Protein AF-X0H091-F1 (afdb_monomer_lite)

Sequence (241 aa):
MLNPSEDGQLLYSFMAENPVRFKAIEVVYKNILTARGAETNDPVDREKRCALDMLKLLNETTELEATVSHDRLYVLIGLLDFDPLPKALQPDYSKPFEKLCYEFTLFILEQTQDIRVLNLGTAGNFSNVPSWTPSLRNSWTATANIISSPGKCFNLTADRKVLTMPAIILGQCVSVCKPIEPDASTGGISPLAFMHFDESIIKVAAAIRRVTRMVVMTEWFKYYLADIYTEERLTQNPVIV

Organism: NCBI:txid1089457

Radius of gyration: 21.22 Å; chains: 1; bounding box: 59×45×57 Å

Secondary structure (DSSP, 8-state):
---HHHHHHHHHHHTTSSHHHHHHHHHHHHHHHHHHTT----HHHHHHHHHHHHHHHHHH-TT---SSHHHHHHHHHHTT--SSPPGGGS--TTS-HHHHHHHHHHHHHHHH--GGGGGGSEET--SSS-TT-EETT--TT---TT--------EE-TTS--EE----------------PPPTTT-PPPHHHHHHHIIIIIHHHHHHHTS-HHHHHHHHHHHHHHHH--HHHHTT-TT--

InterPro domains:
  IPR052895 Heterokaryon Regulation/Transcriptional Modulator [PTHR24148] (50-197)

Foldseek 3Di:
DDDCPPVVVVVVVVCPPPVPLVVQLVVLLVVLVVVVVPDDDDVLVQLLSLLVSLLSNLLSCQPDADPDQLVSLLVSVVSNPDPPDDPLSDDDPVDDLLVNLQSSLVSSCVNHLAPLSLLSADFQPDDPAARSRHNSRHRVRNPVPDDDGPHNFWDADPVRRDIDGDDDDPDDDPFDQDPQQQDPPPSHTDPVSVVCCLVGPLVVVCVVVVHDSVVSVVVVVVVVVCVVDPVVNCVVDVPPD

pLDDT: mean 75.96, std 17.11, range [30.47, 96.62]

Structure (mmCIF, N/CA/C/O backbone):
data_AF-X0H091-F1
#
_entry.id   AF-X0H091-F1
#
loop_
_atom_site.group_PDB
_atom_site.id
_atom_site.type_symbol
_atom_site.label_atom_id
_atom_site.label_alt_id
_atom_site.label_comp_id
_atom_site.label_asym_id
_atom_site.label_entity_id
_atom_site.label_seq_id
_atom_site.pdbx_PDB_ins_code
_atom_site.Cartn_x
_atom_site.Cartn_y
_atom_site.Cartn_z
_atom_site.occupancy
_atom_site.B_iso_or_equiv
_atom_site.auth_seq_id
_atom_site.auth_comp_id
_atom_site.auth_asym_id
_atom_site.auth_atom_id
_atom_site.pdbx_PDB_model_num
ATOM 1 N N . MET A 1 1 ? -6.525 14.892 26.346 1.00 31.50 1 MET A N 1
ATOM 2 C CA . MET A 1 1 ? -6.956 15.775 25.242 1.00 31.50 1 MET A CA 1
ATOM 3 C C . MET A 1 1 ? -5.742 16.589 24.851 1.00 31.50 1 MET A C 1
ATOM 5 O O . MET A 1 1 ? -5.242 17.312 25.699 1.00 31.50 1 MET A O 1
ATOM 9 N N . LEU A 1 2 ? -5.209 16.357 23.653 1.00 30.47 2 LEU A N 1
ATOM 10 C CA . LEU A 1 2 ? -4.058 17.091 23.114 1.00 30.47 2 LEU A CA 1
ATOM 11 C C . LEU A 1 2 ? -4.500 18.505 22.707 1.00 30.47 2 LEU A C 1
ATOM 13 O O . LEU A 1 2 ? -5.657 18.683 22.318 1.00 30.47 2 LEU A O 1
ATOM 17 N N . ASN A 1 3 ? -3.620 19.497 22.871 1.00 31.53 3 ASN A N 1
ATOM 18 C CA . ASN A 1 3 ? -3.926 20.916 22.683 1.00 31.53 3 ASN A CA 1
ATOM 19 C C . ASN A 1 3 ? -3.555 21.333 21.245 1.00 31.53 3 ASN A C 1
ATOM 21 O O . ASN A 1 3 ? -2.366 21.431 20.932 1.00 31.53 3 ASN A O 1
ATOM 25 N N . PRO A 1 4 ? -4.532 21.617 20.363 1.00 39.97 4 PRO A N 1
ATOM 26 C CA . PRO A 1 4 ? -4.286 21.821 18.932 1.00 39.97 4 PRO A CA 1
ATOM 27 C C . PRO A 1 4 ? -3.339 22.984 18.589 1.00 39.97 4 PRO A C 1
ATOM 29 O O . PRO A 1 4 ? -2.818 23.028 17.477 1.00 39.97 4 PRO A O 1
ATOM 32 N N . SER A 1 5 ? -3.123 23.941 19.503 1.00 46.06 5 SER A N 1
ATOM 33 C CA . SER A 1 5 ? -2.315 25.140 19.236 1.00 46.06 5 SER A CA 1
ATOM 34 C C . SER A 1 5 ? -0.813 24.955 19.448 1.00 46.06 5 SER A C 1
ATOM 36 O O . SER A 1 5 ? -0.029 25.627 18.784 1.00 46.06 5 SER A O 1
ATOM 38 N N . GLU A 1 6 ? -0.409 24.082 20.372 1.00 38.75 6 GLU A N 1
ATOM 39 C CA . GLU A 1 6 ? 1.007 23.837 20.693 1.00 38.75 6 GLU A CA 1
ATOM 40 C C . GLU A 1 6 ? 1.543 22.636 19.906 1.00 38.75 6 GLU A C 1
ATOM 42 O O . GLU A 1 6 ? 2.609 22.723 19.298 1.00 38.75 6 GLU A O 1
ATOM 47 N N . ASP A 1 7 ? 0.746 21.570 19.780 1.00 47.75 7 ASP A N 1
ATOM 48 C CA . ASP A 1 7 ? 1.109 20.380 18.997 1.00 47.75 7 ASP A CA 1
ATOM 49 C C . ASP A 1 7 ? 1.090 20.659 17.480 1.00 47.75 7 ASP A C 1
ATOM 51 O O . ASP A 1 7 ? 1.863 20.084 16.711 1.00 47.75 7 ASP A O 1
ATOM 55 N N . GLY A 1 8 ? 0.266 21.619 17.038 1.00 46.16 8 GLY A N 1
ATOM 56 C CA . GLY A 1 8 ? 0.255 22.094 15.655 1.00 46.16 8 GLY A CA 1
ATOM 57 C C . GLY A 1 8 ? 1.566 22.769 15.242 1.00 46.16 8 GLY A C 1
ATOM 58 O O . GLY A 1 8 ? 1.974 22.642 14.091 1.00 46.16 8 GLY A O 1
ATOM 59 N N . GLN A 1 9 ? 2.271 23.441 16.160 1.00 40.56 9 GLN A N 1
ATOM 60 C CA . GLN A 1 9 ? 3.535 24.122 15.846 1.00 40.56 9 GLN A CA 1
ATOM 61 C C . GLN A 1 9 ? 4.698 23.151 15.611 1.00 40.56 9 GLN A C 1
ATOM 63 O O . GLN A 1 9 ? 5.560 23.441 14.785 1.00 40.56 9 GLN A O 1
ATOM 68 N N . LEU A 1 10 ? 4.693 21.989 16.273 1.00 44.44 10 LEU A N 1
ATOM 69 C CA . LEU A 1 10 ? 5.634 20.893 16.006 1.00 44.44 10 LEU A CA 1
ATOM 70 C C . LEU A 1 10 ? 5.392 20.256 14.632 1.00 44.44 10 LEU A C 1
ATOM 72 O O . LEU A 1 10 ? 6.344 19.912 13.934 1.00 44.44 10 LEU A O 1
ATOM 76 N N . LEU A 1 11 ? 4.127 20.162 14.211 1.00 44.59 11 LEU A N 1
ATOM 77 C CA . LEU A 1 11 ? 3.784 19.777 12.844 1.00 44.59 11 LEU A CA 1
ATOM 78 C C . LEU A 1 11 ? 4.306 20.832 11.852 1.00 44.59 11 LEU A C 1
ATOM 80 O O . LEU A 1 11 ? 4.987 20.479 10.898 1.00 44.59 11 LEU A O 1
ATOM 84 N N . TYR A 1 12 ? 4.087 22.126 12.119 1.00 43.28 12 TYR A N 1
ATOM 85 C CA . TYR A 1 12 ? 4.549 23.232 11.265 1.00 43.28 12 TYR A CA 1
ATOM 86 C C . TYR A 1 12 ? 6.076 23.355 11.139 1.00 43.28 12 TYR A C 1
ATOM 88 O O . TYR A 1 12 ? 6.557 23.717 10.065 1.00 43.28 12 TYR A O 1
ATOM 96 N N . SER A 1 13 ? 6.852 23.065 12.186 1.00 40.31 13 SER A N 1
ATOM 97 C CA . SER A 1 13 ? 8.321 23.091 12.109 1.00 40.31 13 SER A CA 1
ATOM 98 C C . SER A 1 13 ? 8.882 21.905 11.320 1.00 40.31 13 SER A C 1
ATOM 100 O O . SER A 1 13 ? 9.846 22.079 10.580 1.00 40.31 13 SER A O 1
ATOM 102 N N . PHE A 1 14 ? 8.229 20.741 11.384 1.00 41.78 14 PHE A N 1
ATOM 103 C CA . PHE A 1 14 ? 8.528 19.580 10.538 1.00 41.78 14 PHE A CA 1
ATOM 104 C C . PHE A 1 14 ? 8.082 19.796 9.072 1.00 41.78 14 PHE A C 1
ATOM 106 O O . PHE A 1 14 ? 8.742 19.355 8.134 1.00 41.78 14 PHE A O 1
ATOM 113 N N . MET A 1 15 ? 7.000 20.557 8.852 1.00 43.69 15 MET A N 1
ATOM 114 C CA . MET A 1 15 ? 6.461 20.924 7.528 1.00 43.69 15 MET A CA 1
ATOM 115 C C . MET A 1 15 ? 7.393 21.812 6.681 1.00 43.69 15 MET A C 1
ATOM 117 O O . MET A 1 15 ? 7.184 21.925 5.470 1.00 43.69 15 MET A O 1
ATOM 121 N N . ALA A 1 16 ? 8.403 22.453 7.279 1.00 44.31 16 ALA A N 1
ATOM 122 C CA . ALA A 1 16 ? 9.296 23.390 6.593 1.00 44.31 16 ALA A CA 1
ATOM 123 C C . ALA A 1 16 ? 10.347 22.712 5.687 1.00 44.31 16 ALA A C 1
ATOM 125 O O . ALA A 1 16 ? 10.869 23.362 4.781 1.00 44.31 16 ALA A O 1
ATOM 126 N N . GLU A 1 17 ? 10.635 21.422 5.883 1.00 45.75 17 GLU A N 1
ATOM 127 C CA . GLU A 1 17 ? 11.689 20.710 5.141 1.00 45.75 17 GLU A CA 1
ATOM 128 C C . GLU A 1 17 ? 11.204 20.089 3.812 1.00 45.75 17 GLU A C 1
ATOM 130 O O . GLU A 1 17 ? 12.027 19.796 2.946 1.00 45.75 17 GLU A O 1
ATOM 135 N N . ASN A 1 18 ? 9.885 19.938 3.587 1.00 50.84 18 ASN A N 1
ATOM 136 C CA . ASN A 1 18 ? 9.337 19.366 2.341 1.00 50.84 18 ASN A CA 1
ATOM 137 C C . ASN A 1 18 ? 7.913 19.894 1.990 1.00 50.84 18 ASN A C 1
ATOM 139 O O . ASN A 1 18 ? 6.916 19.171 2.070 1.00 50.84 18 ASN A O 1
ATOM 143 N N . PRO A 1 19 ? 7.769 21.179 1.608 1.00 55.06 19 PRO A N 1
ATOM 144 C CA . PRO A 1 19 ? 6.510 21.940 1.693 1.00 55.06 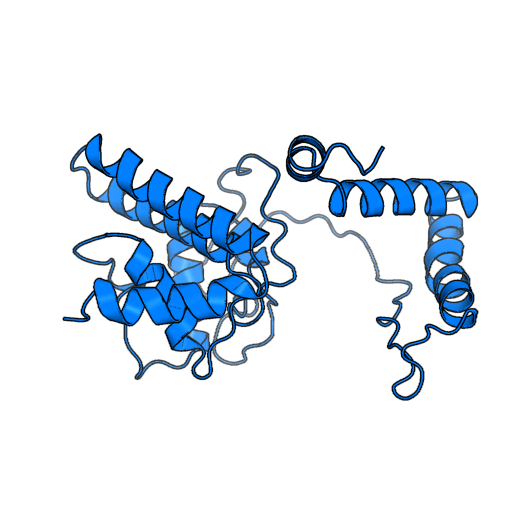19 PRO A CA 1
ATOM 145 C C . PRO A 1 19 ? 5.370 21.486 0.760 1.00 55.06 19 PRO A C 1
ATOM 147 O O . PRO A 1 19 ? 4.205 21.803 1.005 1.00 55.06 19 PRO A O 1
ATOM 150 N N . VAL A 1 20 ? 5.668 20.749 -0.314 1.00 54.88 20 VAL A N 1
ATOM 151 C CA . VAL A 1 20 ? 4.684 20.421 -1.365 1.00 54.88 20 VAL A CA 1
ATOM 152 C C . VAL A 1 20 ? 3.714 19.317 -0.925 1.00 54.88 20 VAL A C 1
ATOM 154 O O . VAL A 1 20 ? 2.507 19.439 -1.129 1.00 54.88 20 VAL A O 1
ATOM 157 N N . ARG A 1 21 ? 4.204 18.253 -0.278 1.00 57.91 21 ARG A N 1
ATOM 158 C CA . ARG A 1 21 ? 3.367 17.107 0.133 1.00 57.91 21 ARG A CA 1
ATOM 159 C C . ARG A 1 21 ? 2.553 17.388 1.390 1.00 57.91 21 ARG A C 1
ATOM 161 O O . ARG A 1 21 ? 1.396 16.990 1.469 1.00 57.91 21 ARG A O 1
ATOM 168 N N . PHE A 1 22 ? 3.080 18.179 2.322 1.00 63.12 22 PHE A N 1
ATOM 169 C CA . PHE A 1 22 ? 2.283 18.661 3.453 1.00 63.12 22 PHE A CA 1
ATOM 170 C C . PHE A 1 22 ? 1.101 19.515 3.003 1.00 63.12 22 PHE A C 1
ATOM 172 O O . PHE A 1 22 ? 0.018 19.403 3.576 1.00 63.12 22 PHE A O 1
ATOM 179 N N . LYS A 1 23 ? 1.264 20.307 1.934 1.00 67.00 23 LYS A N 1
ATOM 180 C CA . LYS A 1 23 ? 0.138 21.025 1.336 1.00 67.00 23 LYS A CA 1
ATOM 181 C C . LYS A 1 23 ? -0.916 20.066 0.786 1.00 67.00 23 LYS A C 1
ATOM 183 O O . LYS A 1 23 ? -2.101 20.331 0.964 1.00 67.00 23 LYS A O 1
ATOM 188 N N . ALA A 1 24 ? -0.510 18.945 0.188 1.00 68.62 24 ALA A N 1
ATOM 189 C CA . ALA A 1 24 ? -1.438 17.908 -0.261 1.00 68.62 24 ALA A CA 1
ATOM 190 C C . ALA A 1 24 ? -2.204 17.277 0.917 1.00 68.62 24 ALA A C 1
ATOM 192 O O . ALA A 1 24 ? -3.430 17.199 0.866 1.00 68.62 24 ALA A O 1
ATOM 193 N N . ILE A 1 25 ? -1.522 16.933 2.017 1.00 72.38 25 ILE A N 1
ATOM 194 C CA . ILE A 1 25 ? -2.162 16.422 3.246 1.00 72.38 25 ILE A CA 1
ATOM 195 C C . ILE A 1 25 ? -3.148 17.450 3.820 1.00 72.38 25 ILE A C 1
ATOM 197 O O . ILE A 1 25 ? -4.285 17.105 4.136 1.00 72.38 25 ILE A O 1
ATOM 201 N N . GLU A 1 26 ? -2.747 18.722 3.916 1.00 77.38 26 GLU A N 1
ATOM 202 C CA . GLU A 1 26 ? -3.603 19.816 4.394 1.00 77.38 26 GLU A CA 1
ATOM 203 C C . GLU A 1 26 ? -4.847 19.982 3.508 1.00 77.38 26 GLU A C 1
ATOM 205 O O . GLU A 1 26 ? -5.954 20.166 4.014 1.00 77.38 26 GLU A O 1
ATOM 210 N N . VAL A 1 27 ? -4.684 19.901 2.185 1.00 76.81 27 VAL A N 1
ATOM 211 C CA . VAL A 1 27 ? -5.791 19.959 1.221 1.00 76.81 27 VAL A CA 1
ATOM 212 C C . VAL A 1 27 ? -6.736 18.776 1.412 1.00 76.81 27 VAL A C 1
ATOM 214 O O . VAL A 1 27 ? -7.947 18.983 1.497 1.00 76.81 27 VAL A O 1
ATOM 217 N N . VAL A 1 28 ? -6.214 17.551 1.537 1.00 78.19 28 VAL A N 1
ATOM 218 C CA . VAL A 1 28 ? -7.032 16.358 1.813 1.00 78.19 28 VAL A CA 1
ATOM 219 C C . VAL A 1 28 ? -7.805 16.536 3.117 1.00 78.19 28 VAL A C 1
ATOM 221 O O . VAL A 1 28 ? -9.020 16.352 3.123 1.00 78.19 28 VAL A O 1
ATOM 224 N N . TYR A 1 29 ? -7.146 16.972 4.189 1.00 81.31 29 TYR A N 1
ATOM 225 C CA . TYR A 1 29 ? -7.784 17.213 5.482 1.00 81.31 29 TYR A CA 1
ATOM 226 C C . TYR A 1 29 ? -8.900 18.266 5.404 1.00 81.31 29 TYR A C 1
ATOM 228 O O . TYR A 1 29 ? -10.019 18.026 5.855 1.00 81.31 29 TYR A O 1
ATOM 236 N N . LYS A 1 30 ? -8.656 19.411 4.756 1.00 81.00 30 LYS A N 1
ATOM 237 C CA . LYS A 1 30 ? -9.688 20.446 4.557 1.00 81.00 30 LYS A CA 1
ATOM 238 C C . LYS A 1 30 ? -10.875 19.939 3.742 1.00 81.00 30 LYS A C 1
ATOM 240 O O . LYS A 1 30 ? -12.017 20.286 4.048 1.00 81.00 30 LYS A O 1
ATOM 245 N N . ASN A 1 31 ? -10.620 19.109 2.733 1.00 80.50 31 ASN A N 1
ATOM 246 C CA . ASN A 1 31 ? -11.675 18.489 1.937 1.00 80.50 31 ASN A CA 1
ATOM 247 C C . ASN A 1 31 ? -12.520 17.525 2.780 1.00 80.50 31 ASN A C 1
ATOM 249 O O . ASN A 1 31 ? -13.743 17.535 2.647 1.00 80.50 31 ASN A O 1
ATOM 253 N N . ILE A 1 32 ? -11.892 16.744 3.669 1.00 80.19 32 ILE A N 1
ATOM 254 C CA . ILE A 1 32 ? -12.587 15.863 4.622 1.00 80.19 32 ILE A CA 1
ATOM 255 C C . ILE A 1 32 ? -13.511 16.687 5.527 1.00 80.19 32 ILE A C 1
ATOM 257 O O . ILE A 1 32 ? -14.702 16.388 5.612 1.00 80.19 32 ILE A O 1
ATOM 261 N N . LEU A 1 33 ? -12.999 17.762 6.137 1.00 79.62 33 LEU A N 1
ATOM 262 C CA . LEU A 1 33 ? -13.799 18.640 7.002 1.00 79.62 33 LEU A CA 1
ATOM 263 C C . LEU A 1 33 ? -14.978 19.279 6.252 1.00 79.62 33 LEU A C 1
ATOM 265 O O . LEU A 1 33 ? -16.093 19.339 6.765 1.00 79.62 33 LEU A O 1
ATOM 269 N N . THR A 1 34 ? -14.747 19.731 5.017 1.00 77.88 34 THR A N 1
ATOM 270 C CA . THR A 1 34 ? -15.779 20.388 4.200 1.00 77.88 34 THR A CA 1
ATOM 271 C C . THR A 1 34 ? -16.883 19.412 3.795 1.00 77.88 34 THR A C 1
ATOM 273 O O . THR A 1 34 ? -18.062 19.751 3.882 1.00 77.88 34 THR A O 1
ATOM 276 N N . ALA A 1 35 ? -16.523 18.190 3.386 1.00 73.88 35 ALA A N 1
ATOM 277 C CA . ALA A 1 35 ? -17.489 17.169 2.983 1.00 73.88 35 ALA A CA 1
ATOM 278 C C . ALA A 1 35 ? -18.422 16.766 4.138 1.00 73.88 35 ALA A C 1
ATOM 280 O O . ALA A 1 35 ? -19.612 16.549 3.921 1.00 73.88 35 ALA A O 1
ATOM 281 N N . ARG A 1 36 ? -17.915 16.742 5.374 1.00 70.81 36 ARG A N 1
ATOM 282 C CA . ARG A 1 36 ? -18.684 16.331 6.560 1.00 70.81 36 ARG A CA 1
ATOM 283 C C . ARG A 1 36 ? -19.711 17.345 7.033 1.00 70.81 36 ARG A C 1
ATOM 285 O O . ARG A 1 36 ? -20.714 16.953 7.620 1.00 70.81 36 ARG A O 1
ATOM 292 N N . GLY A 1 37 ? -19.521 18.626 6.722 1.00 61.41 37 GLY A N 1
ATOM 293 C CA . GLY A 1 37 ? -20.526 19.658 6.988 1.00 61.41 37 GLY A CA 1
ATOM 294 C C . GLY A 1 37 ? -21.827 19.485 6.190 1.00 61.41 37 GLY A C 1
ATOM 295 O O . GLY A 1 37 ? -22.810 20.156 6.494 1.00 61.41 37 GLY A O 1
ATOM 296 N N . ALA A 1 38 ? -21.845 18.603 5.183 1.00 58.34 38 ALA A N 1
ATOM 297 C CA . ALA A 1 38 ? -22.948 18.433 4.238 1.00 58.34 38 ALA A CA 1
ATOM 298 C C . ALA A 1 38 ? -23.637 17.048 4.288 1.00 58.34 38 ALA A C 1
ATOM 300 O O . ALA A 1 38 ? -24.511 16.790 3.459 1.00 58.34 38 ALA A O 1
ATOM 301 N N . GLU A 1 39 ? -23.257 16.145 5.203 1.00 61.44 39 GLU A N 1
ATOM 302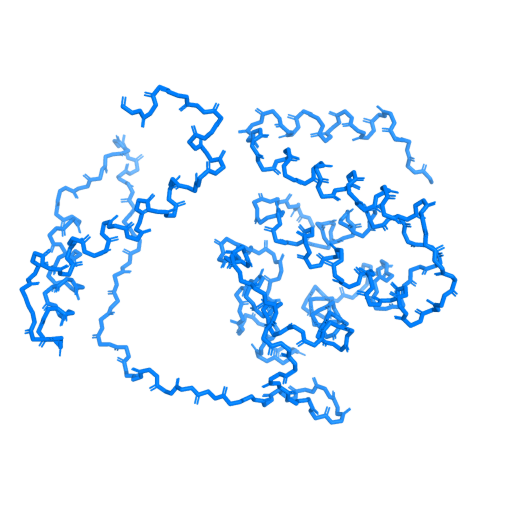 C CA . GLU A 1 39 ? -23.565 14.708 5.075 1.00 61.44 39 GLU A CA 1
ATOM 303 C C . GLU A 1 39 ? -24.735 14.159 5.925 1.00 61.44 39 GLU A C 1
ATOM 305 O O . GLU A 1 39 ? -25.129 14.683 6.968 1.00 61.44 39 GLU A O 1
ATOM 310 N N . THR A 1 40 ? -25.288 13.054 5.409 1.00 57.59 40 THR A N 1
ATOM 311 C CA . THR A 1 40 ? -26.398 12.219 5.900 1.00 57.59 40 THR A CA 1
ATOM 312 C C . THR A 1 40 ? -25.955 11.159 6.923 1.00 57.59 40 THR A C 1
ATOM 314 O O . THR A 1 40 ? -24.883 10.580 6.800 1.00 57.59 40 THR A O 1
ATOM 317 N N . ASN A 1 41 ? -26.822 10.831 7.891 1.00 63.75 41 ASN A N 1
ATOM 318 C CA . ASN A 1 41 ? -26.534 9.978 9.061 1.00 63.75 41 ASN A CA 1
ATOM 319 C C . ASN A 1 41 ? -26.500 8.440 8.825 1.00 63.75 41 ASN A C 1
ATOM 321 O O . ASN A 1 41 ? -26.623 7.696 9.799 1.00 63.75 41 ASN A O 1
ATOM 325 N N . ASP A 1 42 ? -26.374 7.927 7.593 1.00 72.00 42 ASP A N 1
ATOM 326 C CA . ASP A 1 42 ? -26.325 6.464 7.376 1.00 72.00 42 ASP A CA 1
ATOM 327 C C . ASP A 1 42 ? -24.960 5.888 7.823 1.00 72.00 42 ASP A C 1
ATOM 329 O O . ASP A 1 42 ? -23.920 6.293 7.292 1.00 72.00 42 ASP A O 1
ATOM 333 N N . PRO A 1 43 ? -24.921 4.948 8.789 1.00 67.75 43 PRO A N 1
ATOM 334 C CA . PRO A 1 43 ? -23.679 4.363 9.291 1.00 67.75 43 PRO A CA 1
ATOM 335 C C . PRO A 1 43 ? -22.853 3.612 8.233 1.00 67.75 43 PRO A C 1
ATOM 337 O O . PRO A 1 43 ? -21.623 3.634 8.323 1.00 67.75 43 PRO A O 1
ATOM 340 N N . VAL A 1 44 ? -23.478 2.977 7.232 1.00 69.44 44 VAL A N 1
ATOM 341 C CA . VAL A 1 44 ? -22.755 2.216 6.190 1.00 69.44 44 VAL A CA 1
ATOM 342 C C . VAL A 1 44 ? -21.991 3.161 5.265 1.00 69.44 44 VAL A C 1
ATOM 344 O O . VAL A 1 44 ? -20.813 2.945 4.969 1.00 69.44 44 VAL A O 1
ATOM 347 N N . ASP A 1 45 ? -22.632 4.256 4.863 1.00 79.88 45 ASP A N 1
ATOM 348 C CA . ASP A 1 45 ? -21.986 5.287 4.054 1.00 79.88 45 ASP A CA 1
ATOM 349 C C . ASP A 1 45 ? -20.880 6.006 4.836 1.00 79.88 45 ASP A C 1
ATOM 351 O O . ASP A 1 45 ? -19.847 6.372 4.266 1.00 79.88 45 ASP A O 1
ATOM 355 N N . ARG A 1 46 ? -21.037 6.115 6.161 1.00 82.38 46 ARG A N 1
ATOM 356 C CA . ARG A 1 46 ? -20.038 6.691 7.066 1.00 82.38 46 ARG A CA 1
ATOM 357 C C . ARG A 1 46 ? -18.749 5.869 7.120 1.00 82.38 46 ARG A C 1
ATOM 359 O O . ARG A 1 46 ? -17.669 6.424 6.921 1.00 82.38 46 ARG A O 1
ATOM 366 N N . GLU A 1 47 ? -18.825 4.558 7.363 1.00 87.38 47 GLU A N 1
ATOM 367 C CA . GLU A 1 47 ? -17.627 3.699 7.404 1.00 87.38 47 GLU A CA 1
ATOM 368 C C . GLU A 1 47 ? -16.916 3.649 6.049 1.00 87.38 47 GLU A C 1
ATOM 370 O O . GLU A 1 47 ? -15.686 3.734 5.980 1.00 87.38 47 GLU A O 1
ATOM 375 N N . LYS A 1 48 ? -17.688 3.599 4.959 1.00 87.62 48 LYS A N 1
ATOM 376 C CA . LYS A 1 48 ? -17.152 3.673 3.600 1.00 87.62 48 LYS A CA 1
ATOM 377 C C . LYS A 1 48 ? -16.429 4.986 3.331 1.00 87.62 48 LYS A C 1
ATOM 379 O O . LYS A 1 48 ? -15.335 4.969 2.764 1.00 87.62 48 LYS A O 1
ATOM 384 N N . ARG A 1 49 ? -16.996 6.120 3.751 1.00 85.38 49 ARG A N 1
ATOM 385 C CA . ARG A 1 49 ? -16.337 7.429 3.650 1.00 85.38 49 ARG A CA 1
ATOM 386 C C . ARG A 1 49 ? -15.051 7.462 4.469 1.00 85.38 49 ARG A C 1
ATOM 388 O O . ARG A 1 49 ? -14.018 7.844 3.930 1.00 85.38 49 ARG A O 1
ATOM 395 N N . CYS A 1 50 ? -15.092 6.980 5.710 1.00 88.56 50 CYS A N 1
ATOM 396 C CA . CYS A 1 50 ? -13.926 6.874 6.587 1.00 88.56 50 CYS A CA 1
ATOM 397 C C . CYS A 1 50 ? -12.785 6.086 5.926 1.00 88.56 50 CYS A C 1
ATOM 399 O O . CYS A 1 50 ? -11.642 6.540 5.904 1.00 88.56 50 CYS A O 1
ATOM 401 N N . ALA A 1 51 ? -13.098 4.942 5.314 1.00 90.00 51 ALA A N 1
ATOM 402 C CA . ALA A 1 51 ? -12.123 4.132 4.594 1.00 90.00 51 ALA A CA 1
ATOM 403 C C . ALA A 1 51 ? -11.536 4.847 3.363 1.00 90.00 51 ALA A C 1
ATOM 405 O O . ALA A 1 51 ? -10.331 4.763 3.122 1.00 90.00 51 ALA A O 1
ATOM 406 N N . LEU A 1 52 ? -12.361 5.571 2.598 1.00 86.94 52 LEU A N 1
ATOM 407 C CA . LEU A 1 52 ? -11.903 6.368 1.453 1.00 86.94 52 LEU A CA 1
ATOM 408 C C . LEU A 1 52 ? -10.998 7.529 1.882 1.00 86.94 52 LEU A C 1
ATOM 410 O O . LEU A 1 52 ? -9.988 7.790 1.230 1.00 86.94 52 LEU A O 1
ATOM 414 N N . ASP A 1 53 ? -11.351 8.221 2.960 1.00 87.06 53 ASP A N 1
ATOM 415 C CA . ASP A 1 53 ? -10.564 9.321 3.515 1.00 87.06 53 ASP A CA 1
ATOM 416 C C . ASP A 1 53 ? -9.216 8.811 4.039 1.00 87.06 53 ASP A C 1
ATOM 418 O O . ASP A 1 53 ? -8.172 9.390 3.737 1.00 87.06 53 ASP A O 1
ATOM 422 N N . MET A 1 54 ? -9.216 7.665 4.728 1.00 87.56 54 MET A N 1
ATOM 423 C CA . MET A 1 54 ? -7.992 7.017 5.201 1.00 87.56 54 MET A CA 1
ATOM 424 C C . MET A 1 54 ? -7.080 6.605 4.045 1.00 87.56 54 MET A C 1
ATOM 426 O O . MET A 1 54 ? -5.875 6.843 4.093 1.00 87.56 54 MET A O 1
ATOM 430 N N . LEU A 1 55 ? -7.646 6.034 2.978 1.00 85.31 55 LEU A N 1
ATOM 431 C CA . LEU A 1 55 ? -6.898 5.690 1.770 1.00 85.31 55 LEU A CA 1
ATOM 432 C C . LEU A 1 55 ? -6.233 6.931 1.149 1.00 85.31 55 LEU A C 1
ATOM 434 O O . LEU A 1 55 ? -5.061 6.873 0.785 1.00 85.31 55 LEU A O 1
ATOM 438 N N . LYS A 1 56 ? -6.945 8.063 1.061 1.00 82.19 56 LYS A N 1
ATOM 439 C CA . LYS A 1 56 ? -6.380 9.331 0.559 1.00 82.19 56 LYS A CA 1
ATOM 440 C C . LYS A 1 56 ? -5.243 9.842 1.443 1.00 82.19 56 LYS A C 1
ATOM 442 O O . LYS A 1 56 ? -4.197 10.207 0.921 1.00 82.19 56 LYS A O 1
ATOM 447 N N . LEU A 1 57 ? -5.422 9.840 2.763 1.00 83.69 57 LEU A N 1
ATOM 448 C CA . LEU A 1 57 ? -4.381 10.281 3.697 1.00 83.69 57 LEU A CA 1
ATOM 449 C C . LEU A 1 57 ? -3.135 9.391 3.618 1.00 83.69 57 LEU A C 1
ATOM 451 O O . LEU A 1 57 ? -2.020 9.902 3.562 1.00 83.69 57 LEU A O 1
ATOM 455 N N . LEU A 1 58 ? -3.301 8.068 3.562 1.00 82.44 58 LEU A N 1
ATOM 456 C CA . LEU A 1 58 ? -2.178 7.134 3.422 1.00 82.44 58 LEU A CA 1
ATOM 457 C C . LEU A 1 58 ? -1.384 7.372 2.129 1.00 82.44 58 LEU A C 1
ATOM 459 O O . LEU A 1 58 ? -0.157 7.317 2.159 1.00 82.44 58 LEU A O 1
ATOM 463 N N . ASN A 1 59 ? -2.066 7.703 1.030 1.00 78.38 59 ASN A N 1
ATOM 464 C CA . ASN A 1 59 ? -1.423 8.029 -0.246 1.00 78.38 59 ASN A CA 1
ATOM 465 C C . ASN A 1 59 ? -0.610 9.326 -0.226 1.00 78.38 59 ASN A C 1
ATOM 467 O O . ASN A 1 59 ? 0.382 9.420 -0.937 1.00 78.38 59 ASN A O 1
ATOM 471 N N . GLU A 1 60 ? -1.004 10.321 0.569 1.00 75.19 60 GLU A N 1
ATOM 472 C CA . GLU A 1 60 ? -0.292 11.607 0.618 1.00 75.19 60 GLU A CA 1
ATOM 473 C C . GLU A 1 60 ? 0.789 11.668 1.708 1.00 75.19 60 GLU A C 1
ATOM 475 O O . GLU A 1 60 ? 1.553 12.626 1.777 1.00 75.19 60 GLU A O 1
ATOM 480 N N . THR A 1 61 ? 0.892 10.643 2.558 1.00 73.19 61 THR A N 1
ATOM 481 C CA . THR A 1 61 ? 1.767 10.638 3.749 1.00 73.19 61 THR A CA 1
ATOM 482 C C . THR A 1 61 ? 2.962 9.705 3.603 1.00 73.19 61 THR A C 1
ATOM 484 O O . THR A 1 61 ? 3.500 9.206 4.592 1.00 73.19 61 THR A O 1
ATOM 487 N N . THR A 1 62 ? 3.382 9.430 2.369 1.00 67.12 62 THR A N 1
ATOM 488 C CA . THR A 1 62 ? 4.337 8.362 2.052 1.00 67.12 62 THR A CA 1
ATOM 489 C C . THR A 1 62 ? 5.721 8.552 2.663 1.00 67.12 62 THR A C 1
ATOM 491 O O . THR A 1 62 ? 6.348 7.557 3.037 1.00 67.12 62 THR A O 1
ATOM 494 N N . GLU A 1 63 ? 6.126 9.810 2.820 1.00 64.69 63 GLU A N 1
ATOM 495 C CA . GLU A 1 63 ? 7.418 10.286 3.328 1.00 64.69 63 GLU A CA 1
ATOM 496 C C . GLU A 1 63 ? 7.400 10.603 4.835 1.00 64.69 63 GLU A C 1
ATOM 498 O O . GLU A 1 63 ? 8.427 10.980 5.390 1.00 64.69 63 GLU A O 1
ATOM 503 N N . LEU A 1 64 ? 6.257 10.451 5.520 1.00 69.94 64 LEU A N 1
ATOM 504 C CA . LEU A 1 64 ? 6.206 10.666 6.966 1.00 69.94 64 LEU A CA 1
ATOM 505 C C . LEU A 1 64 ? 6.884 9.514 7.705 1.00 69.94 64 LEU A C 1
ATOM 507 O O . LEU A 1 64 ? 6.474 8.353 7.604 1.00 69.94 64 LEU A O 1
ATOM 511 N N . GLU A 1 65 ? 7.881 9.853 8.508 1.00 70.69 65 GLU A N 1
ATOM 512 C CA . GLU A 1 65 ? 8.554 8.920 9.399 1.00 70.69 65 GLU A CA 1
ATOM 513 C C . GLU A 1 65 ? 8.093 9.129 10.840 1.00 70.69 65 GLU A C 1
ATOM 515 O O . GLU A 1 65 ? 7.755 10.234 11.262 1.00 70.69 65 GLU A O 1
ATOM 520 N N . ALA A 1 66 ? 8.059 8.042 11.604 1.00 77.38 66 ALA A N 1
ATOM 521 C CA . ALA A 1 66 ? 7.758 8.079 13.024 1.00 77.38 66 ALA A CA 1
ATOM 522 C C . ALA A 1 66 ? 8.687 7.114 13.754 1.00 77.38 66 ALA A C 1
ATOM 524 O O . ALA A 1 66 ? 8.892 5.981 13.305 1.00 77.38 66 ALA A O 1
ATOM 525 N N . THR A 1 67 ? 9.208 7.547 14.904 1.00 80.62 67 THR A N 1
ATOM 526 C CA . THR A 1 67 ? 10.054 6.718 15.775 1.00 80.62 67 THR A CA 1
ATOM 527 C C . THR A 1 67 ? 9.338 5.425 16.160 1.00 80.62 67 THR A C 1
ATOM 529 O O . THR A 1 67 ? 9.928 4.344 16.129 1.00 80.62 67 THR A O 1
ATOM 532 N N . VAL A 1 68 ? 8.041 5.522 16.468 1.00 84.88 68 VAL A N 1
ATOM 533 C CA . VAL A 1 68 ? 7.152 4.378 16.674 1.00 84.88 68 VAL A CA 1
ATOM 534 C C . VAL A 1 68 ? 6.247 4.246 15.455 1.00 84.88 68 VAL A C 1
ATOM 536 O O . VAL A 1 68 ? 5.516 5.164 15.099 1.00 84.88 68 VAL A O 1
ATOM 539 N N . SER A 1 69 ? 6.257 3.083 14.805 1.00 84.81 69 SER A N 1
ATOM 540 C CA . SER A 1 69 ? 5.528 2.894 13.541 1.00 84.81 69 SER A CA 1
ATOM 541 C C . SER A 1 69 ? 4.009 3.040 13.669 1.00 84.81 69 SER A C 1
ATOM 543 O O . SER A 1 69 ? 3.353 3.423 12.704 1.00 84.81 69 SER A O 1
ATOM 545 N N . HIS A 1 70 ? 3.452 2.756 14.849 1.00 88.56 70 HIS A N 1
ATOM 546 C CA . HIS A 1 70 ? 2.032 2.944 15.151 1.00 88.56 70 HIS A CA 1
ATOM 547 C C . HIS A 1 70 ? 1.609 4.411 15.122 1.00 88.56 70 HIS A C 1
ATOM 549 O O . HIS A 1 70 ? 0.524 4.705 14.621 1.00 88.56 70 HIS A O 1
ATOM 555 N N . ASP A 1 71 ? 2.463 5.322 15.601 1.00 86.75 71 ASP A N 1
ATOM 556 C CA . ASP A 1 71 ? 2.135 6.748 15.724 1.00 86.75 71 ASP A CA 1
ATOM 557 C C . ASP A 1 71 ? 1.767 7.341 14.374 1.00 86.75 71 ASP A C 1
ATOM 559 O O . ASP A 1 71 ? 0.784 8.068 14.268 1.00 86.75 71 ASP A O 1
ATOM 563 N N . ARG A 1 72 ? 2.485 6.951 13.316 1.00 84.62 72 ARG A N 1
ATOM 564 C CA . ARG A 1 72 ? 2.163 7.387 11.959 1.00 84.62 72 ARG A CA 1
ATOM 565 C C . ARG A 1 72 ? 0.714 7.071 11.596 1.00 84.62 72 ARG A C 1
ATOM 567 O O . ARG A 1 72 ? 0.012 7.948 11.115 1.00 84.62 72 ARG A O 1
ATOM 574 N N . LEU A 1 73 ? 0.251 5.842 11.826 1.00 87.06 73 LEU A N 1
ATOM 575 C CA . LEU A 1 73 ? -1.115 5.442 11.474 1.00 87.06 73 LEU A CA 1
ATOM 576 C C . LEU A 1 73 ? -2.161 6.122 12.364 1.00 87.06 73 LEU A C 1
ATOM 578 O O . LEU A 1 73 ? -3.200 6.554 11.865 1.00 87.06 73 LEU A O 1
ATOM 582 N N . TYR A 1 74 ? -1.890 6.249 13.663 1.00 88.50 74 TYR A N 1
ATOM 583 C CA . TYR A 1 74 ? -2.829 6.863 14.603 1.00 88.50 74 TYR A CA 1
ATOM 584 C C . TYR A 1 74 ? -2.931 8.383 14.449 1.00 88.50 74 TYR A C 1
ATOM 586 O O . TYR A 1 74 ? -4.022 8.927 14.616 1.00 88.50 74 TYR A O 1
ATOM 594 N N . VAL A 1 75 ? -1.859 9.064 14.037 1.00 86.31 75 VAL A N 1
ATOM 595 C CA . VAL A 1 75 ? -1.913 10.484 13.660 1.00 86.31 75 VAL A CA 1
ATOM 596 C C . VAL A 1 75 ? -2.864 10.690 12.481 1.00 86.31 75 VAL A C 1
ATOM 598 O O . VAL A 1 75 ? -3.706 11.583 12.535 1.00 86.31 75 VAL A O 1
ATOM 601 N N . LEU A 1 76 ? -2.806 9.836 11.451 1.00 85.50 76 LEU A N 1
ATOM 602 C CA . LEU A 1 76 ? -3.719 9.942 10.304 1.00 85.50 76 LEU A CA 1
ATOM 603 C C . LEU A 1 76 ? -5.173 9.702 10.692 1.00 85.50 76 LEU A C 1
ATOM 605 O O . LEU A 1 76 ? -6.056 10.385 10.183 1.00 85.50 76 LEU A O 1
ATOM 609 N N . ILE A 1 77 ? -5.427 8.791 11.629 1.00 86.19 77 ILE A N 1
ATOM 610 C CA . ILE A 1 77 ? -6.771 8.598 12.181 1.00 8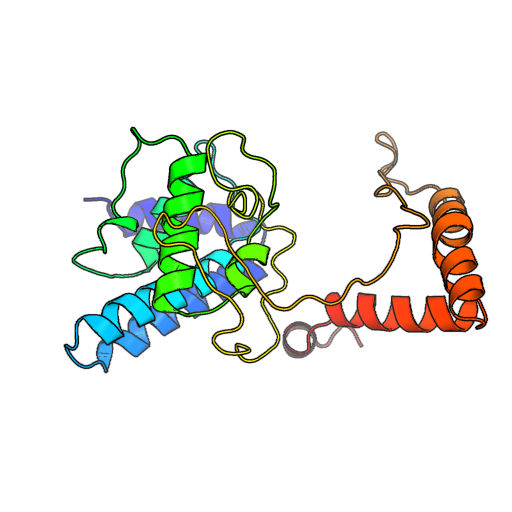6.19 77 ILE A CA 1
ATOM 611 C C . ILE A 1 77 ? -7.265 9.853 12.895 1.00 86.19 77 ILE A C 1
ATOM 613 O O . ILE A 1 77 ? -8.433 10.209 12.751 1.00 86.19 77 ILE A O 1
ATOM 617 N N . GLY A 1 78 ? -6.386 10.555 13.613 1.00 83.81 78 GLY A N 1
ATOM 618 C CA . GLY A 1 78 ? -6.709 11.847 14.220 1.00 83.81 78 GLY A CA 1
ATOM 619 C C . GLY A 1 78 ? -7.186 12.889 13.202 1.00 83.81 78 GLY A C 1
ATOM 620 O O . GLY A 1 78 ? -8.028 13.719 13.528 1.00 83.81 78 GLY A O 1
ATOM 621 N N . LEU A 1 79 ? -6.720 12.804 11.951 1.00 84.50 79 LEU A N 1
ATOM 622 C CA . LEU A 1 79 ? -7.135 13.686 10.853 1.00 84.50 79 LEU A CA 1
ATOM 623 C C . LEU A 1 79 ? -8.460 13.268 10.195 1.00 84.50 79 LEU A C 1
ATOM 625 O O . LEU A 1 79 ? -8.985 14.002 9.361 1.00 84.50 79 LEU A O 1
ATOM 629 N N . LEU A 1 80 ? -9.021 12.106 10.539 1.00 81.88 80 LEU A N 1
ATOM 630 C CA . LEU A 1 80 ? -10.280 11.642 9.958 1.00 81.88 80 LEU A CA 1
ATOM 631 C C . LEU A 1 80 ? -11.510 12.312 10.571 1.00 81.88 80 LEU A C 1
ATOM 633 O O . LEU A 1 80 ? -12.583 12.090 10.030 1.00 81.88 80 LEU A O 1
ATOM 637 N N . ASP A 1 81 ? -11.408 13.052 11.681 1.00 74.50 81 ASP A N 1
ATOM 638 C CA . ASP A 1 81 ? -12.543 13.716 12.363 1.00 74.50 81 ASP A CA 1
ATOM 639 C C . ASP A 1 81 ? -13.789 12.810 12.536 1.00 74.50 81 ASP A C 1
ATOM 641 O O . ASP A 1 81 ? -14.929 13.197 12.274 1.00 74.50 81 ASP A O 1
ATOM 645 N N . PHE A 1 82 ? -13.582 11.521 12.842 1.00 77.25 82 PHE A N 1
ATOM 646 C CA . PHE A 1 82 ? -14.625 10.486 12.830 1.00 77.25 82 PHE A CA 1
ATOM 647 C C . PHE A 1 82 ? -14.902 9.946 14.237 1.00 77.25 82 PHE A C 1
ATOM 649 O O . PHE A 1 82 ? -14.065 9.248 14.802 1.00 77.25 82 PHE A O 1
ATOM 656 N N . ASP A 1 83 ? -16.096 10.219 14.772 1.00 77.62 83 ASP A N 1
ATOM 657 C CA . ASP A 1 83 ? -16.522 9.776 16.109 1.00 77.62 83 ASP A CA 1
ATOM 658 C C . ASP A 1 83 ? -17.916 9.101 16.086 1.00 77.62 83 ASP A C 1
ATOM 660 O O . ASP A 1 83 ? -18.876 9.696 15.576 1.00 77.62 83 ASP A O 1
ATOM 664 N N . PRO A 1 84 ? -18.079 7.863 16.592 1.00 81.81 84 PRO A N 1
ATOM 665 C CA . PRO A 1 84 ? -17.041 6.971 17.114 1.00 81.81 84 PRO A CA 1
ATOM 666 C C . PRO A 1 84 ? -16.213 6.323 16.006 1.00 81.81 84 PRO A C 1
ATOM 668 O O . PRO A 1 84 ? -16.743 5.946 14.964 1.00 81.81 84 PRO A O 1
ATOM 671 N N . LEU A 1 85 ? -14.915 6.134 16.256 1.00 84.62 85 LEU A N 1
ATOM 672 C CA . LEU A 1 85 ? -14.032 5.418 15.335 1.00 84.62 85 LEU A CA 1
ATOM 673 C C . LEU A 1 85 ? -14.480 3.958 15.143 1.00 84.62 85 LEU A C 1
ATOM 675 O O . LEU A 1 85 ? -14.764 3.274 16.141 1.00 84.62 85 LEU A O 1
ATOM 679 N N . PRO A 1 86 ? -14.465 3.438 13.896 1.00 86.19 86 PRO A N 1
ATOM 680 C CA . PRO A 1 86 ? -14.674 2.022 13.635 1.00 86.19 86 PRO A CA 1
ATOM 681 C C . PRO A 1 86 ? -13.695 1.185 14.453 1.00 86.19 86 PRO A C 1
ATOM 683 O O . PRO A 1 86 ? -12.530 1.549 14.610 1.00 86.19 86 PRO A O 1
ATOM 686 N N . LYS A 1 87 ? -14.141 0.025 14.941 1.00 86.00 87 LYS A N 1
ATOM 687 C CA . LYS A 1 87 ? -13.345 -0.834 15.837 1.00 86.00 87 LYS A CA 1
ATOM 688 C C . LYS A 1 87 ? -11.961 -1.191 15.273 1.00 86.00 87 LYS A C 1
ATOM 690 O O . LYS A 1 87 ? -11.015 -1.338 16.038 1.00 86.00 87 LYS A O 1
ATOM 695 N N . ALA A 1 88 ? -11.844 -1.321 13.950 1.00 83.62 88 ALA A N 1
ATOM 696 C CA . ALA A 1 88 ? -10.581 -1.610 13.268 1.00 83.62 88 ALA A CA 1
ATOM 697 C C . ALA A 1 88 ? -9.565 -0.453 13.326 1.00 83.62 88 ALA A C 1
ATOM 699 O O . ALA A 1 88 ? -8.369 -0.698 13.219 1.00 83.62 88 ALA A O 1
ATOM 700 N N . LEU A 1 89 ? -10.033 0.787 13.503 1.00 86.19 89 LEU A N 1
ATOM 701 C CA . LEU A 1 89 ? -9.217 2.005 13.523 1.00 86.19 89 LEU A CA 1
ATOM 702 C C . LEU A 1 89 ? -8.966 2.538 14.939 1.00 86.19 89 LEU A C 1
ATOM 704 O O . LEU A 1 89 ? -8.306 3.560 15.102 1.00 86.19 89 LEU A O 1
ATOM 708 N N . GLN A 1 90 ? -9.498 1.882 15.973 1.00 89.38 90 GLN A N 1
ATOM 709 C CA . GLN A 1 90 ? -9.280 2.319 17.348 1.00 89.38 90 GLN A CA 1
ATOM 710 C C . GLN A 1 90 ? -7.805 2.138 17.743 1.00 89.38 90 GLN A C 1
ATOM 712 O O . GLN A 1 90 ? -7.269 1.038 17.562 1.00 89.38 90 GLN A O 1
ATOM 717 N N . PRO A 1 91 ? -7.152 3.178 18.297 1.00 90.12 91 PRO A N 1
ATOM 718 C CA . PRO A 1 91 ? -5.768 3.077 18.724 1.00 90.12 91 PRO A CA 1
ATOM 719 C C . PRO A 1 91 ? -5.553 2.013 19.800 1.00 90.12 91 PRO A C 1
ATOM 721 O O . PRO A 1 91 ? -6.160 2.049 20.867 1.00 90.12 91 PRO A O 1
ATOM 724 N N . ASP A 1 92 ? -4.648 1.081 19.521 1.00 91.19 92 ASP A N 1
ATOM 725 C CA . ASP A 1 92 ? -4.220 0.030 20.438 1.00 91.19 92 ASP A CA 1
ATOM 726 C C . ASP A 1 92 ? -2.723 -0.255 20.239 1.00 91.19 92 ASP A C 1
ATOM 728 O O . ASP A 1 92 ? -2.304 -0.895 19.271 1.00 91.19 92 ASP A O 1
ATOM 732 N N . TYR A 1 93 ? -1.896 0.253 21.150 1.00 90.88 93 TYR A N 1
ATOM 733 C CA . TYR A 1 93 ? -0.441 0.065 21.117 1.00 90.88 93 TYR A CA 1
ATOM 734 C C . TYR A 1 93 ? 0.003 -1.325 21.590 1.00 90.88 93 TYR A C 1
ATOM 736 O O . TYR A 1 93 ? 1.171 -1.674 21.429 1.00 90.88 93 TYR A O 1
ATOM 744 N N . SER A 1 94 ? -0.898 -2.136 22.155 1.00 93.25 94 SER A N 1
ATOM 745 C CA . SER A 1 94 ? -0.573 -3.510 22.554 1.00 93.25 94 SER A CA 1
ATOM 746 C C . SER A 1 94 ? -0.494 -4.463 21.357 1.00 93.25 94 SER A C 1
ATOM 748 O O . SER A 1 94 ? 0.138 -5.519 21.437 1.00 93.25 94 SER A O 1
ATOM 750 N N . LYS A 1 95 ? -1.106 -4.090 20.225 1.00 91.94 95 LYS A N 1
ATOM 751 C CA . LYS A 1 95 ? -1.095 -4.894 19.001 1.00 91.94 95 LYS A CA 1
ATOM 752 C C . LYS A 1 95 ? 0.257 -4.813 18.288 1.00 91.94 95 LYS A C 1
ATOM 754 O O . LYS A 1 95 ? 0.789 -3.717 18.101 1.00 91.94 95 LYS A O 1
ATOM 759 N N . PRO A 1 96 ? 0.772 -5.938 17.762 1.00 93.38 96 PRO A N 1
ATOM 760 C CA . PRO A 1 96 ? 1.883 -5.915 16.818 1.00 93.38 96 PRO A CA 1
ATOM 761 C C . PRO A 1 96 ? 1.570 -5.042 15.594 1.00 93.38 96 PRO A C 1
ATOM 763 O O . PRO A 1 96 ? 0.455 -5.069 15.069 1.00 93.38 96 PRO A O 1
ATOM 766 N N . PHE A 1 97 ? 2.565 -4.305 15.095 1.00 91.69 97 PHE A N 1
ATOM 767 C CA . PHE A 1 97 ? 2.394 -3.389 13.957 1.00 91.69 97 PHE A CA 1
ATOM 768 C C . PHE A 1 97 ? 1.890 -4.092 12.683 1.00 91.69 97 PHE A C 1
ATOM 770 O O . PHE A 1 97 ? 1.049 -3.567 11.959 1.00 91.69 97 PHE A O 1
ATOM 777 N N . GLU A 1 98 ? 2.356 -5.313 12.427 1.00 93.38 98 GLU A N 1
ATOM 778 C CA . GLU A 1 98 ? 1.879 -6.160 11.325 1.00 93.38 98 GLU A CA 1
ATOM 779 C C . GLU A 1 98 ? 0.373 -6.441 11.406 1.00 93.38 98 GLU A C 1
ATOM 781 O O . GLU A 1 98 ? -0.330 -6.400 10.395 1.00 93.38 98 GLU A O 1
ATOM 786 N N . LYS A 1 99 ? -0.149 -6.656 12.622 1.00 93.31 99 LYS A N 1
ATOM 787 C CA . LYS A 1 99 ? -1.574 -6.887 12.851 1.00 93.31 99 LYS A CA 1
ATOM 788 C C . LYS A 1 99 ? -2.383 -5.625 12.580 1.00 93.31 99 LYS A C 1
ATOM 790 O O . LYS A 1 99 ? -3.447 -5.718 11.973 1.00 93.31 99 LYS A O 1
ATOM 795 N N . LEU A 1 100 ? -1.852 -4.471 12.977 1.00 92.25 100 LEU A N 1
ATOM 796 C CA . LEU A 1 100 ? -2.438 -3.166 12.689 1.00 92.25 100 LEU A CA 1
ATOM 797 C C . LEU A 1 100 ? -2.522 -2.908 11.175 1.00 92.25 100 LEU A C 1
ATOM 799 O O . LEU A 1 100 ? -3.593 -2.583 10.669 1.00 92.25 100 LEU A O 1
ATOM 803 N N . CYS A 1 101 ? -1.430 -3.142 10.435 1.00 92.56 101 CYS A N 1
ATOM 804 C CA . CYS A 1 101 ? -1.409 -3.010 8.972 1.00 92.56 101 CYS A CA 1
ATOM 805 C C . CYS A 1 101 ? -2.442 -3.922 8.300 1.00 92.56 101 CYS A C 1
ATOM 807 O O . CYS A 1 101 ? -3.142 -3.497 7.380 1.00 92.56 101 CYS A O 1
ATOM 809 N N . TYR A 1 102 ? -2.565 -5.163 8.778 1.00 94.31 102 TYR A N 1
ATOM 810 C CA . TYR A 1 102 ? -3.561 -6.109 8.282 1.00 94.31 102 TYR A CA 1
ATOM 811 C C . TYR A 1 102 ? -4.992 -5.629 8.538 1.00 94.31 102 TYR A C 1
ATOM 813 O O . TYR A 1 102 ? -5.798 -5.611 7.612 1.00 94.31 102 TYR A O 1
ATOM 821 N N . GLU A 1 103 ? -5.308 -5.212 9.766 1.00 93.38 103 GLU A N 1
ATOM 822 C CA . GLU A 1 103 ? -6.651 -4.745 10.134 1.00 93.38 103 GLU A CA 1
ATOM 823 C C . GLU A 1 103 ? -7.063 -3.499 9.338 1.00 93.38 103 GLU A C 1
ATOM 825 O O . GLU A 1 103 ? -8.194 -3.434 8.859 1.00 93.38 103 GLU A O 1
ATOM 830 N N . PHE A 1 104 ? -6.142 -2.558 9.116 1.00 91.69 104 PHE A N 1
ATOM 831 C CA . PHE A 1 104 ? -6.406 -1.345 8.335 1.00 91.69 104 PHE A CA 1
ATOM 832 C C . PHE A 1 104 ? -6.618 -1.658 6.862 1.00 91.69 104 PHE A C 1
ATOM 834 O O . PHE A 1 104 ? -7.589 -1.202 6.260 1.00 91.69 104 PHE A O 1
ATOM 841 N N . THR A 1 105 ? -5.724 -2.461 6.285 1.00 92.88 105 THR A N 1
ATOM 842 C CA . THR A 1 105 ? -5.828 -2.864 4.880 1.00 92.88 105 THR A CA 1
ATOM 843 C C . THR A 1 105 ? -7.136 -3.608 4.640 1.00 92.88 105 THR A C 1
ATOM 845 O O . THR A 1 105 ? -7.846 -3.312 3.682 1.00 92.88 105 THR A O 1
ATOM 848 N N . LEU A 1 106 ? -7.488 -4.536 5.533 1.00 94.62 106 LEU A N 1
ATOM 849 C CA . LEU A 1 106 ? -8.726 -5.299 5.443 1.00 94.62 106 LEU A CA 1
ATOM 850 C C . LEU A 1 106 ? -9.960 -4.398 5.559 1.00 94.62 106 LEU A C 1
ATOM 852 O O . LEU A 1 106 ? -10.867 -4.529 4.743 1.00 94.62 106 LEU A O 1
ATOM 856 N N . PHE A 1 107 ? -9.977 -3.464 6.515 1.00 93.56 107 PHE A N 1
ATOM 857 C CA . PHE A 1 107 ? -11.060 -2.489 6.656 1.00 93.56 107 PHE A CA 1
ATOM 858 C C . PHE A 1 107 ? -11.253 -1.679 5.369 1.00 93.56 107 PHE A C 1
ATOM 860 O O . PHE A 1 107 ? -12.365 -1.591 4.853 1.00 93.56 107 PHE A O 1
ATOM 867 N N . ILE A 1 108 ? -10.171 -1.150 4.791 1.00 91.88 108 ILE A N 1
ATOM 868 C CA . ILE A 1 108 ? -10.247 -0.389 3.540 1.00 91.88 108 ILE A CA 1
ATOM 869 C C . ILE A 1 108 ? -10.746 -1.279 2.394 1.00 91.88 108 ILE A C 1
ATOM 871 O O . ILE A 1 108 ? -11.644 -0.857 1.665 1.00 91.88 108 ILE A O 1
ATOM 875 N N . LEU A 1 109 ? -10.240 -2.509 2.251 1.00 92.00 109 LEU A N 1
ATOM 876 C CA . LEU A 1 109 ? -10.702 -3.459 1.230 1.00 92.00 109 LEU A CA 1
ATOM 877 C C . LEU A 1 109 ? -12.203 -3.749 1.357 1.00 92.00 109 LEU A C 1
ATOM 879 O O . LEU A 1 109 ? -12.925 -3.670 0.364 1.00 92.00 109 LEU A O 1
ATOM 883 N N . GLU A 1 110 ? -12.679 -4.082 2.558 1.00 91.88 110 GLU A N 1
ATOM 884 C CA . GLU A 1 110 ? -14.080 -4.443 2.801 1.00 91.88 110 GLU A CA 1
ATOM 885 C C . GLU A 1 110 ? -15.024 -3.267 2.506 1.00 91.88 110 GLU A C 1
ATOM 887 O O . GLU A 1 110 ? -16.058 -3.457 1.863 1.00 91.88 110 GLU A O 1
ATOM 892 N N . GLN A 1 111 ? -14.644 -2.048 2.885 1.00 90.88 111 GLN A N 1
ATOM 893 C CA . GLN A 1 111 ? -15.506 -0.871 2.755 1.00 90.88 111 GLN A CA 1
ATOM 894 C C . GLN A 1 111 ? -15.471 -0.238 1.356 1.00 90.88 111 GLN A C 1
ATOM 896 O O . GLN A 1 111 ? -16.497 0.178 0.814 1.00 90.88 111 GLN A O 1
ATOM 901 N N . THR A 1 112 ? -14.290 -0.160 0.741 1.00 87.94 112 THR A N 1
ATOM 902 C CA . THR A 1 112 ? -14.103 0.546 -0.541 1.00 87.94 112 THR A CA 1
ATOM 903 C C . THR A 1 112 ? -14.171 -0.377 -1.750 1.00 87.94 112 THR A C 1
ATOM 905 O O . THR A 1 112 ? -14.431 0.096 -2.857 1.00 87.94 112 THR A O 1
ATOM 908 N N . GLN A 1 113 ? -13.940 -1.680 -1.550 1.00 88.88 113 GLN A N 1
ATOM 909 C CA . GLN A 1 113 ? -13.694 -2.652 -2.619 1.00 88.88 113 GLN A CA 1
ATOM 910 C C . GLN A 1 113 ? -12.543 -2.231 -3.551 1.00 88.88 113 GLN A C 1
ATOM 912 O O . GLN A 1 113 ? -12.492 -2.648 -4.708 1.00 88.88 113 GLN A O 1
ATOM 917 N N . ASP A 1 114 ? -11.611 -1.418 -3.050 1.00 86.00 114 ASP A N 1
ATOM 918 C CA . ASP A 1 114 ? -10.501 -0.870 -3.815 1.00 86.00 114 ASP A CA 1
ATOM 919 C C . ASP A 1 114 ? -9.216 -1.660 -3.571 1.00 86.00 114 ASP A C 1
ATOM 921 O O . ASP A 1 114 ? -8.598 -1.578 -2.509 1.00 86.00 114 ASP A O 1
ATOM 925 N N . ILE A 1 115 ? -8.786 -2.411 -4.584 1.00 86.94 115 ILE A N 1
ATOM 926 C CA . ILE A 1 115 ? -7.591 -3.251 -4.481 1.00 86.94 115 ILE A CA 1
ATOM 927 C C . ILE A 1 115 ? -6.287 -2.448 -4.400 1.00 86.94 115 ILE A C 1
ATOM 929 O O . ILE A 1 115 ? -5.256 -2.976 -3.984 1.00 86.94 115 ILE A O 1
ATOM 933 N N . ARG A 1 116 ? -6.312 -1.160 -4.765 1.00 82.88 116 ARG A N 1
ATOM 934 C CA . ARG A 1 116 ? -5.118 -0.300 -4.792 1.00 82.88 116 ARG A CA 1
ATOM 935 C C . ARG A 1 116 ? -4.535 -0.052 -3.410 1.00 82.88 116 ARG A C 1
ATOM 937 O O . ARG A 1 116 ? -3.370 0.311 -3.314 1.00 82.88 116 ARG A O 1
ATOM 944 N N . VAL A 1 117 ? -5.297 -0.308 -2.348 1.00 86.00 117 VAL A N 1
ATOM 945 C CA . VAL A 1 117 ? -4.788 -0.303 -0.971 1.00 86.00 117 VAL A CA 1
ATOM 946 C C . VAL A 1 117 ? -3.573 -1.227 -0.792 1.00 86.00 117 VAL A C 1
ATOM 948 O O . VAL A 1 117 ? -2.699 -0.936 0.017 1.00 86.00 117 VAL A O 1
ATOM 951 N N . LEU A 1 118 ? -3.450 -2.294 -1.592 1.00 87.88 118 LEU A N 1
ATOM 952 C CA . LEU A 1 118 ? -2.280 -3.179 -1.561 1.00 87.88 118 LEU A CA 1
ATOM 953 C C . LEU A 1 118 ? -0.990 -2.499 -2.055 1.00 87.88 118 LEU A C 1
ATOM 955 O O . LEU A 1 118 ? 0.096 -2.958 -1.719 1.00 87.88 118 LEU A O 1
ATOM 959 N N . ASN A 1 119 ? -1.095 -1.395 -2.804 1.00 81.88 119 ASN A N 1
ATOM 960 C CA . ASN A 1 119 ? 0.051 -0.620 -3.295 1.00 81.88 119 ASN A CA 1
ATOM 961 C C . ASN A 1 119 ? 0.552 0.423 -2.283 1.00 81.88 119 ASN A C 1
ATOM 963 O O . ASN A 1 119 ? 1.560 1.081 -2.536 1.00 81.88 119 ASN A O 1
ATOM 967 N N . LEU A 1 120 ? -0.119 0.572 -1.133 1.00 79.62 120 LEU A N 1
ATOM 968 C CA . LEU A 1 120 ? 0.264 1.524 -0.083 1.00 79.62 120 LEU A CA 1
ATOM 969 C C . LEU A 1 120 ? 1.574 1.169 0.625 1.00 79.62 120 LEU A C 1
ATOM 971 O O . LEU A 1 120 ? 2.037 1.923 1.476 1.00 79.62 120 LEU A O 1
ATOM 975 N N . GLY A 1 121 ? 2.181 0.031 0.317 1.00 81.25 121 GLY A N 1
ATOM 976 C CA . GLY A 1 121 ? 3.471 -0.337 0.866 1.00 81.25 121 GLY A CA 1
ATOM 977 C C . GLY A 1 121 ? 3.952 -1.667 0.323 1.00 81.25 121 GLY A C 1
ATOM 978 O O . GLY A 1 121 ? 3.306 -2.306 -0.505 1.00 81.25 121 GLY A O 1
ATOM 979 N N . THR A 1 122 ? 5.105 -2.105 0.809 1.00 81.94 122 THR A N 1
ATOM 980 C CA . THR A 1 122 ? 5.688 -3.382 0.394 1.00 81.94 122 THR A CA 1
ATOM 981 C C . THR A 1 122 ? 4.922 -4.553 1.014 1.00 81.94 122 THR A C 1
ATOM 983 O O . THR A 1 122 ? 4.872 -4.687 2.240 1.00 81.94 122 THR A O 1
ATOM 986 N N . ALA A 1 123 ? 4.345 -5.411 0.172 1.00 83.56 123 ALA A N 1
ATOM 987 C CA . ALA A 1 123 ? 3.746 -6.680 0.580 1.00 83.56 123 ALA A CA 1
ATOM 988 C C . ALA A 1 123 ? 4.816 -7.772 0.788 1.00 83.56 123 ALA A C 1
ATOM 990 O O . ALA A 1 123 ? 5.911 -7.697 0.233 1.00 83.56 123 ALA A O 1
ATOM 991 N N . GLY A 1 124 ? 4.499 -8.799 1.581 1.00 81.94 124 GLY A N 1
ATOM 992 C CA . GLY A 1 124 ? 5.389 -9.943 1.839 1.00 81.94 124 GLY A CA 1
ATOM 993 C C . GLY A 1 124 ? 6.431 -9.745 2.948 1.00 81.94 124 GLY A C 1
ATOM 994 O O . GLY A 1 124 ? 7.214 -10.654 3.205 1.00 81.94 124 GLY A O 1
ATOM 995 N N . ASN A 1 125 ? 6.423 -8.599 3.636 1.00 81.50 125 ASN A N 1
ATOM 996 C CA . ASN A 1 125 ? 7.393 -8.277 4.693 1.00 81.50 125 ASN A CA 1
ATOM 997 C C . ASN A 1 125 ? 7.047 -8.846 6.079 1.00 81.50 125 ASN A C 1
ATOM 999 O O . ASN A 1 125 ? 7.856 -8.742 7.000 1.00 81.50 125 ASN A O 1
ATOM 1003 N N . PHE A 1 126 ? 5.855 -9.415 6.254 1.00 89.50 126 PHE A N 1
ATOM 1004 C CA . PHE A 1 126 ? 5.386 -9.921 7.540 1.00 89.50 126 PHE A CA 1
ATOM 1005 C C . PHE A 1 126 ? 5.228 -11.441 7.521 1.00 89.50 126 PHE A C 1
ATOM 1007 O O . PHE A 1 126 ? 4.809 -12.016 6.519 1.00 89.50 126 PHE A O 1
ATOM 1014 N N . SER A 1 127 ? 5.514 -12.086 8.652 1.00 88.25 127 SER A N 1
ATOM 1015 C CA . SER A 1 127 ? 5.393 -13.541 8.816 1.00 88.25 127 SER A CA 1
ATOM 1016 C C . SER A 1 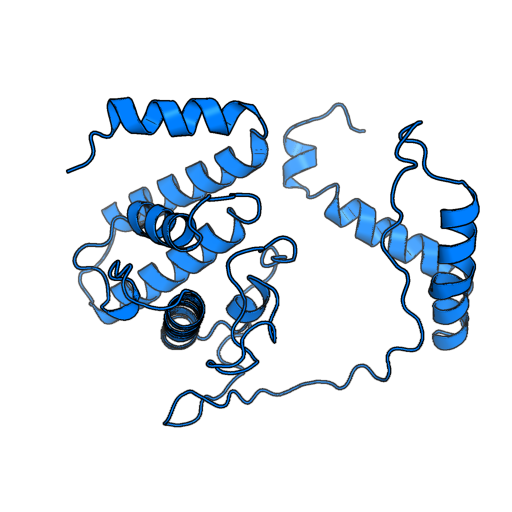127 ? 4.047 -13.988 9.396 1.00 88.25 127 SER A C 1
ATOM 1018 O O . SER A 1 127 ? 3.585 -15.083 9.084 1.00 88.25 127 SER A O 1
ATOM 1020 N N . ASN A 1 128 ? 3.406 -13.159 10.228 1.00 91.31 128 ASN A N 1
ATOM 1021 C CA . ASN A 1 128 ? 2.231 -13.559 11.020 1.00 91.31 128 ASN A CA 1
ATOM 1022 C C . ASN A 1 128 ? 0.886 -13.048 10.474 1.00 91.31 128 ASN A C 1
ATOM 1024 O O . ASN A 1 128 ? -0.166 -13.278 11.077 1.00 91.31 128 ASN A O 1
ATOM 1028 N N . VAL A 1 129 ? 0.90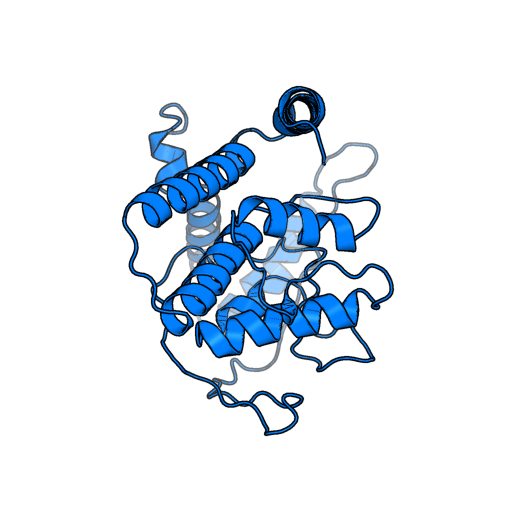1 -12.346 9.344 1.00 94.25 129 VAL A N 1
ATOM 1029 C CA . VAL A 1 129 ? -0.296 -11.858 8.643 1.00 94.25 129 VAL A CA 1
ATOM 1030 C C . VAL A 1 129 ? -0.259 -12.318 7.185 1.00 94.25 129 VAL A C 1
ATOM 1032 O O . VAL A 1 129 ? 0.798 -12.740 6.713 1.00 94.25 129 VAL A O 1
ATOM 1035 N N . PRO A 1 130 ? -1.388 -12.292 6.454 1.00 95.31 130 PRO A N 1
ATOM 1036 C CA . PRO A 1 130 ? -1.401 -12.689 5.052 1.00 95.31 130 PRO A CA 1
ATOM 1037 C C . PRO A 1 130 ? -0.358 -11.949 4.216 1.00 95.31 130 PRO A C 1
ATOM 1039 O O . PRO A 1 130 ? -0.156 -10.748 4.395 1.00 95.31 130 PRO A O 1
ATOM 1042 N N . SER A 1 131 ? 0.256 -12.654 3.264 1.00 92.50 131 SER A N 1
ATOM 1043 C CA . SER A 1 131 ? 1.375 -12.147 2.458 1.00 92.50 131 SER A CA 1
ATOM 1044 C C . SER A 1 131 ? 1.037 -10.915 1.617 1.00 92.50 131 SER A C 1
ATOM 1046 O O . SER A 1 131 ? 1.928 -10.136 1.297 1.00 92.50 131 SER A O 1
ATOM 1048 N N . TRP A 1 132 ? -0.239 -10.713 1.286 1.00 92.00 132 TRP A N 1
ATOM 1049 C CA . TRP A 1 132 ? -0.716 -9.529 0.573 1.00 92.00 132 TRP A CA 1
ATOM 1050 C C . TRP A 1 132 ? -0.791 -8.278 1.458 1.00 92.00 132 TRP A C 1
ATOM 1052 O O . TRP A 1 132 ? -1.004 -7.194 0.931 1.00 92.00 132 TRP A O 1
ATOM 1062 N N . THR A 1 133 ? -0.624 -8.398 2.779 1.00 93.44 133 THR A N 1
ATOM 1063 C CA . THR A 1 133 ? -0.684 -7.250 3.692 1.00 93.44 133 THR A CA 1
ATOM 1064 C C . THR A 1 133 ? 0.485 -6.299 3.408 1.00 93.44 133 THR A C 1
ATOM 1066 O O . THR A 1 133 ? 1.639 -6.703 3.593 1.00 93.44 133 THR A O 1
ATOM 1069 N N . PRO A 1 134 ? 0.227 -5.046 2.999 1.00 90.38 134 PRO A N 1
ATOM 1070 C CA . PRO A 1 134 ? 1.280 -4.067 2.791 1.00 90.38 134 PRO A CA 1
ATOM 1071 C C . PRO A 1 134 ? 1.848 -3.599 4.133 1.00 90.38 134 PRO A C 1
ATOM 1073 O O . PRO A 1 134 ? 1.118 -3.348 5.095 1.00 90.38 134 PRO A O 1
ATOM 1076 N N . SER A 1 135 ? 3.168 -3.433 4.199 1.00 88.25 135 SER A N 1
ATOM 1077 C CA . SER A 1 135 ? 3.801 -2.689 5.285 1.00 88.25 135 SER A CA 1
ATOM 1078 C C . SER A 1 135 ? 3.563 -1.199 5.081 1.00 88.25 135 SER A C 1
ATOM 1080 O O . SER A 1 135 ? 4.215 -0.566 4.254 1.00 88.25 135 SER A O 1
ATOM 1082 N N . LEU A 1 136 ? 2.666 -0.623 5.881 1.00 85.38 136 LEU A N 1
ATOM 1083 C CA . LEU A 1 136 ? 2.319 0.802 5.822 1.00 85.38 136 LEU A CA 1
ATOM 1084 C C . LEU A 1 136 ? 3.410 1.719 6.418 1.00 85.38 136 LEU A C 1
ATOM 1086 O O . LEU A 1 136 ? 3.180 2.908 6.618 1.00 85.38 136 LEU A O 1
ATOM 1090 N N . ARG A 1 137 ? 4.598 1.172 6.725 1.00 76.62 137 ARG A N 1
ATOM 1091 C CA . ARG A 1 137 ? 5.749 1.928 7.245 1.00 76.62 137 ARG A CA 1
ATOM 1092 C C . ARG A 1 137 ? 6.456 2.725 6.149 1.00 76.62 137 ARG A C 1
ATOM 1094 O O . ARG A 1 137 ? 6.884 3.838 6.406 1.00 76.62 137 ARG A O 1
ATOM 1101 N N . ASN A 1 138 ? 6.567 2.173 4.941 1.00 62.84 138 ASN A N 1
ATOM 1102 C CA . ASN A 1 138 ? 7.314 2.777 3.837 1.00 62.84 138 ASN A CA 1
ATOM 1103 C C . ASN A 1 138 ? 6.424 2.747 2.595 1.00 62.84 138 ASN A C 1
ATOM 1105 O O . ASN A 1 138 ? 6.299 1.717 1.936 1.00 62.84 138 ASN A O 1
ATOM 1109 N N . SER A 1 139 ? 5.781 3.873 2.296 1.00 56.62 139 SER A N 1
ATOM 1110 C CA . SER A 1 139 ? 4.802 3.978 1.208 1.00 56.62 139 SER A CA 1
ATOM 1111 C C . SER A 1 139 ? 5.406 4.649 -0.035 1.00 56.62 139 SER A C 1
ATOM 1113 O O . SER A 1 139 ? 4.704 5.225 -0.855 1.00 56.62 139 SER A O 1
ATOM 1115 N N . TRP A 1 140 ? 6.733 4.583 -0.197 1.00 51.69 140 TRP A N 1
ATOM 1116 C CA . TRP A 1 140 ? 7.468 5.242 -1.290 1.00 51.69 140 TRP A CA 1
ATOM 1117 C C . TRP A 1 140 ? 7.034 4.770 -2.692 1.00 51.69 140 TRP A C 1
ATOM 1119 O O . TRP A 1 140 ? 7.384 5.390 -3.688 1.00 51.69 140 TRP A O 1
ATOM 1129 N N . THR A 1 141 ? 6.263 3.683 -2.774 1.00 48.84 141 THR A N 1
ATOM 1130 C CA . THR A 1 141 ? 5.712 3.118 -4.011 1.00 48.84 141 THR A CA 1
ATOM 1131 C C . THR A 1 141 ? 4.231 3.431 -4.236 1.00 48.84 141 THR A C 1
ATOM 1133 O O . THR A 1 141 ? 3.660 2.913 -5.196 1.00 48.84 141 THR A O 1
ATOM 1136 N N . ALA A 1 142 ? 3.575 4.217 -3.374 1.00 51.16 142 ALA A N 1
ATOM 1137 C CA . ALA A 1 142 ? 2.150 4.509 -3.512 1.00 51.16 142 ALA A CA 1
ATOM 1138 C C . ALA A 1 142 ? 1.890 5.485 -4.669 1.00 51.16 142 ALA A C 1
ATOM 1140 O O . ALA A 1 142 ? 1.760 6.693 -4.502 1.00 51.16 142 ALA A O 1
ATOM 1141 N N . THR A 1 143 ? 1.773 4.939 -5.873 1.00 50.72 143 THR A N 1
ATOM 1142 C CA . THR A 1 143 ? 1.302 5.628 -7.081 1.00 50.72 143 THR A CA 1
ATOM 1143 C C . THR A 1 143 ? -0.213 5.471 -7.228 1.00 50.72 143 THR A C 1
ATOM 1145 O O . THR A 1 143 ? -0.728 5.045 -8.259 1.00 50.72 143 THR A O 1
ATOM 1148 N N . ALA A 1 144 ? -0.975 5.754 -6.166 1.00 47.97 144 ALA A N 1
ATOM 1149 C CA . ALA A 1 144 ? -2.435 5.633 -6.233 1.00 47.97 144 ALA A CA 1
ATOM 1150 C C . ALA A 1 144 ? -3.108 6.784 -6.994 1.00 47.97 144 ALA A C 1
ATOM 1152 O O . ALA A 1 144 ? -4.262 6.649 -7.413 1.00 47.97 144 ALA A O 1
ATOM 1153 N N . ASN A 1 145 ? -2.384 7.880 -7.216 1.00 44.44 145 ASN A N 1
ATOM 1154 C CA . ASN A 1 145 ? -2.785 8.932 -8.139 1.00 44.44 145 ASN A CA 1
ATOM 1155 C C . ASN A 1 145 ? -2.585 8.328 -9.542 1.00 44.44 145 ASN A C 1
ATOM 1157 O O . ASN A 1 145 ? -1.455 8.060 -9.928 1.00 44.44 145 ASN A O 1
ATOM 1161 N N . ILE A 1 146 ? -3.620 7.915 -10.290 1.00 49.50 146 ILE A N 1
ATOM 1162 C CA . ILE A 1 146 ? -4.193 8.730 -11.388 1.00 49.50 146 ILE A CA 1
ATOM 1163 C C . ILE A 1 146 ? -5.434 8.034 -12.047 1.00 49.50 146 ILE A C 1
ATOM 1165 O O . ILE A 1 146 ? -5.790 8.341 -13.175 1.00 49.50 146 ILE A O 1
ATOM 1169 N N . ILE A 1 147 ? -6.147 7.073 -11.425 1.00 51.03 147 ILE A N 1
ATOM 1170 C CA . ILE A 1 147 ? -7.281 6.384 -12.121 1.00 51.03 147 ILE A CA 1
ATOM 1171 C C . ILE A 1 147 ? -8.500 6.153 -11.209 1.00 51.03 147 ILE A C 1
ATOM 1173 O O . ILE A 1 147 ? -8.369 5.975 -9.999 1.00 51.03 147 ILE A O 1
ATOM 1177 N N . SER A 1 148 ? -9.712 6.164 -11.776 1.00 57.47 148 SER A N 1
ATOM 1178 C CA . SER A 1 148 ? -10.949 5.734 -11.107 1.00 57.47 148 SER A CA 1
ATOM 1179 C C . SER A 1 148 ? -10.826 4.300 -10.568 1.00 57.47 148 SER A C 1
ATOM 1181 O O . SER A 1 148 ? -10.195 3.454 -11.200 1.00 57.47 148 SER A O 1
ATOM 1183 N N . SER A 1 149 ? -11.429 4.016 -9.405 1.00 62.47 149 SER A N 1
ATOM 1184 C CA . SER A 1 149 ? -11.430 2.659 -8.838 1.00 62.47 149 SER A CA 1
ATOM 1185 C C . SER A 1 149 ? -11.985 1.660 -9.866 1.00 62.47 149 SER A C 1
ATOM 1187 O O . SER A 1 149 ? -13.049 1.926 -10.431 1.00 62.47 149 SER A O 1
ATOM 1189 N N . PRO A 1 150 ? -11.322 0.510 -10.099 1.00 64.69 150 PRO A N 1
ATOM 1190 C CA . PRO A 1 150 ? -11.805 -0.512 -11.030 1.00 64.69 150 PRO A CA 1
ATOM 1191 C C . PRO A 1 150 ? -13.087 -1.216 -10.543 1.00 64.69 150 PRO A C 1
ATOM 1193 O O . PRO A 1 150 ? -13.589 -2.114 -11.216 1.00 64.69 150 PRO A O 1
ATOM 1196 N N . GLY A 1 151 ? -13.621 -0.830 -9.378 1.00 68.62 151 GLY A N 1
ATOM 1197 C CA . GLY A 1 151 ? -14.684 -1.554 -8.697 1.00 68.62 151 GLY A CA 1
ATOM 1198 C C . GLY A 1 151 ? -14.168 -2.858 -8.087 1.00 68.62 151 GLY A C 1
ATOM 1199 O O . GLY A 1 151 ? -12.966 -3.126 -8.051 1.00 68.62 151 GLY A O 1
ATOM 1200 N N . LYS A 1 152 ? -15.092 -3.687 -7.591 1.00 82.88 152 LYS A N 1
ATOM 1201 C CA . LYS A 1 152 ? -14.734 -4.959 -6.958 1.00 82.88 152 LYS A CA 1
ATOM 1202 C C . LYS A 1 152 ? -14.123 -5.917 -7.983 1.00 82.88 152 LYS A C 1
ATOM 1204 O O . LYS A 1 152 ? -14.830 -6.465 -8.825 1.00 82.88 152 LYS A O 1
ATOM 1209 N N . CYS A 1 153 ? -12.828 -6.177 -7.848 1.00 86.69 153 CYS A N 1
ATOM 1210 C CA . CYS A 1 153 ? -12.082 -7.115 -8.690 1.00 86.69 153 CYS A CA 1
ATOM 1211 C C . CYS A 1 153 ? -11.439 -8.270 -7.903 1.00 86.69 153 CYS A C 1
ATOM 1213 O O . CYS A 1 153 ? -10.652 -9.027 -8.461 1.00 86.69 153 CYS A O 1
ATOM 1215 N N . PHE A 1 154 ? -11.767 -8.432 -6.619 1.00 91.94 154 PHE A N 1
ATOM 1216 C CA . PHE A 1 154 ? -11.189 -9.464 -5.759 1.00 91.94 154 PHE A CA 1
ATOM 1217 C C . PHE A 1 154 ? -12.243 -10.150 -4.881 1.00 91.94 154 PHE A C 1
ATOM 1219 O O . PHE A 1 154 ? -13.335 -9.624 -4.653 1.00 91.94 154 PHE A O 1
ATOM 1226 N N . ASN A 1 155 ? -11.891 -11.322 -4.355 1.00 93.56 155 ASN A N 1
ATOM 1227 C CA . ASN A 1 155 ? -12.640 -12.050 -3.338 1.00 93.56 155 ASN A CA 1
ATOM 1228 C C . ASN A 1 155 ? -11.726 -12.415 -2.167 1.00 93.56 155 ASN A C 1
ATOM 1230 O O . ASN A 1 155 ? -10.579 -12.816 -2.368 1.00 93.56 155 ASN A O 1
ATOM 1234 N N . LEU A 1 156 ? -12.268 -12.319 -0.957 1.00 94.06 156 LEU A N 1
ATOM 1235 C CA . LEU A 1 156 ? -11.631 -12.772 0.276 1.00 94.06 156 LEU A CA 1
ATOM 1236 C C . LEU A 1 156 ? -12.276 -14.081 0.734 1.00 94.06 156 LEU A C 1
ATOM 1238 O O . LEU A 1 156 ? -13.489 -14.261 0.601 1.00 94.06 156 LEU A O 1
ATOM 1242 N N . THR A 1 157 ? -11.483 -14.988 1.298 1.00 95.00 157 THR A N 1
ATOM 1243 C CA . THR A 1 157 ? -12.014 -16.147 2.027 1.00 95.00 157 THR A CA 1
ATOM 1244 C C . THR A 1 157 ? -12.760 -15.716 3.289 1.00 95.00 157 THR A C 1
ATOM 1246 O O . THR A 1 157 ? -12.578 -14.607 3.788 1.00 95.00 157 THR A O 1
ATOM 1249 N N . ALA A 1 158 ? -13.588 -16.605 3.847 1.00 92.94 158 ALA A N 1
ATOM 1250 C CA . ALA A 1 158 ? -14.374 -16.312 5.051 1.00 92.94 158 ALA A CA 1
ATOM 1251 C C . ALA A 1 158 ? -13.507 -15.929 6.269 1.00 92.94 158 ALA A C 1
ATOM 1253 O O . ALA A 1 158 ? -13.901 -15.097 7.083 1.00 92.94 158 ALA A O 1
ATOM 1254 N N . ASP A 1 159 ? -12.304 -16.499 6.376 1.00 93.44 159 ASP A N 1
ATOM 1255 C CA . ASP A 1 159 ? -11.318 -16.163 7.410 1.00 93.44 159 ASP A CA 1
ATOM 1256 C C . ASP A 1 159 ? -10.498 -14.898 7.093 1.00 93.44 159 ASP A C 1
ATOM 1258 O O . ASP A 1 159 ? -9.668 -14.486 7.906 1.00 93.44 159 ASP A O 1
ATOM 1262 N N . ARG A 1 160 ? -10.735 -14.288 5.923 1.00 94.25 160 ARG A N 1
ATOM 1263 C CA . ARG A 1 160 ? -10.047 -13.113 5.367 1.00 94.25 160 ARG A CA 1
ATOM 1264 C C . ARG A 1 160 ? -8.538 -13.281 5.209 1.00 94.25 160 ARG A C 1
ATOM 1266 O O . ARG A 1 160 ? -7.820 -12.295 5.096 1.00 94.25 160 ARG A O 1
ATOM 1273 N N . LYS A 1 161 ? -8.033 -14.516 5.175 1.00 93.81 161 LYS A N 1
ATOM 1274 C CA . LYS A 1 161 ? -6.592 -14.767 5.028 1.00 93.81 161 LYS A CA 1
ATOM 1275 C C . LYS A 1 161 ? -6.147 -14.888 3.581 1.00 93.81 161 LYS A C 1
ATOM 1277 O O . LYS A 1 161 ? -5.003 -14.569 3.272 1.00 93.81 161 LYS A O 1
ATOM 1282 N N . VAL A 1 162 ? -7.030 -15.316 2.686 1.00 94.31 162 VAL A N 1
ATOM 1283 C CA . VAL A 1 162 ? -6.702 -15.520 1.275 1.00 94.31 162 VAL A CA 1
ATOM 1284 C C . VAL A 1 162 ? -7.466 -14.510 0.434 1.00 94.31 162 VAL A C 1
ATOM 1286 O O . VAL A 1 162 ? -8.688 -14.404 0.524 1.00 94.31 162 VAL A O 1
ATOM 1289 N N . LEU A 1 163 ? -6.722 -13.784 -0.397 1.00 94.19 163 LEU A N 1
ATOM 1290 C CA . LEU A 1 163 ? -7.245 -12.855 -1.387 1.00 94.19 163 LEU A CA 1
ATOM 1291 C C . LEU A 1 163 ? -7.058 -13.468 -2.777 1.00 94.19 163 LEU A C 1
ATOM 1293 O O . LEU A 1 163 ? -5.965 -13.906 -3.128 1.00 94.19 163 LEU A O 1
ATOM 1297 N N . THR A 1 164 ? -8.128 -13.497 -3.567 1.00 93.75 164 THR A N 1
ATOM 1298 C CA . THR A 1 164 ? -8.130 -13.981 -4.953 1.00 93.75 164 THR A CA 1
ATOM 1299 C C . THR A 1 164 ? -8.590 -12.866 -5.883 1.00 93.75 164 THR A C 1
ATOM 1301 O O . THR A 1 164 ? -9.548 -12.166 -5.573 1.00 93.75 164 THR A O 1
ATOM 1304 N N . MET A 1 165 ? -7.922 -12.681 -7.017 1.00 90.06 165 MET A N 1
ATOM 1305 C CA . MET A 1 165 ? -8.312 -11.710 -8.044 1.00 90.06 165 MET A CA 1
ATOM 1306 C C . MET A 1 165 ? -7.913 -12.233 -9.429 1.00 90.06 165 MET A C 1
ATOM 1308 O O . MET A 1 165 ? -6.963 -13.018 -9.518 1.00 90.06 165 MET A O 1
ATOM 1312 N N . PRO A 1 166 ? -8.584 -11.811 -10.513 1.00 88.38 166 PRO A N 1
ATOM 1313 C CA . PRO A 1 166 ? -8.071 -12.011 -11.860 1.00 88.38 166 PRO A CA 1
ATOM 1314 C C . PRO A 1 166 ? -6.706 -11.332 -11.997 1.00 88.38 166 PRO A C 1
ATOM 1316 O O . PRO A 1 166 ? -6.545 -10.172 -11.625 1.00 88.38 166 PRO A O 1
ATOM 1319 N N . ALA A 1 167 ? -5.728 -12.048 -12.543 1.00 84.50 167 ALA A N 1
ATOM 1320 C CA . ALA A 1 167 ? -4.387 -11.529 -12.766 1.00 84.50 167 ALA A CA 1
ATOM 1321 C C . ALA A 1 167 ? -3.893 -11.919 -14.158 1.00 84.50 167 ALA A C 1
ATOM 1323 O O . ALA A 1 167 ? -4.249 -12.972 -14.690 1.00 84.50 167 ALA A O 1
ATOM 1324 N N . ILE A 1 168 ? -3.048 -11.067 -14.734 1.00 85.62 168 ILE A N 1
ATOM 1325 C CA . ILE A 1 168 ? -2.328 -11.356 -15.971 1.00 85.62 168 ILE A CA 1
ATOM 1326 C C . ILE A 1 168 ? -0.887 -11.676 -15.590 1.00 85.62 168 ILE A C 1
ATOM 1328 O O . ILE A 1 168 ? -0.222 -10.891 -14.916 1.00 85.62 168 ILE A O 1
ATOM 1332 N N . ILE A 1 169 ? -0.398 -12.833 -16.030 1.00 84.56 169 ILE A N 1
ATOM 1333 C CA . ILE A 1 169 ? 1.005 -13.201 -15.858 1.00 84.56 169 ILE A CA 1
ATOM 1334 C C . ILE A 1 169 ? 1.819 -12.378 -16.860 1.00 84.56 169 ILE A C 1
ATOM 1336 O O . ILE A 1 169 ? 1.755 -12.623 -18.061 1.00 84.56 169 ILE A O 1
ATOM 1340 N N . LEU A 1 170 ? 2.576 -11.395 -16.361 1.00 82.56 170 LEU A N 1
ATOM 1341 C CA . LEU A 1 170 ? 3.413 -10.520 -17.194 1.00 82.56 170 LEU A CA 1
ATOM 1342 C C . LEU A 1 170 ? 4.641 -11.242 -17.776 1.00 82.56 170 LEU A C 1
ATOM 1344 O O . LEU A 1 170 ? 5.214 -10.785 -18.761 1.00 82.56 170 LEU A O 1
ATOM 1348 N N . GLY A 1 171 ? 5.033 -12.372 -17.183 1.00 84.62 171 GLY A N 1
ATOM 1349 C CA . GLY A 1 171 ? 6.157 -13.199 -17.617 1.00 84.62 171 GLY A CA 1
ATOM 1350 C C . GLY A 1 171 ? 7.225 -13.356 -16.538 1.00 84.62 171 GLY A C 1
ATOM 1351 O O . GLY A 1 171 ? 6.982 -13.121 -15.355 1.00 84.62 171 GLY A O 1
ATOM 1352 N N . GLN A 1 172 ? 8.415 -13.785 -16.952 1.00 86.88 172 GLN A N 1
ATOM 1353 C CA . GLN A 1 172 ? 9.570 -13.934 -16.073 1.00 86.88 172 GLN A CA 1
ATOM 1354 C C . GLN A 1 172 ? 10.368 -12.629 -16.017 1.00 86.88 172 GLN A C 1
ATOM 1356 O O . GLN A 1 172 ? 10.613 -11.998 -17.044 1.00 86.88 172 GLN A O 1
ATOM 1361 N N . CYS A 1 173 ? 10.831 -12.251 -14.825 1.00 87.19 173 CYS A N 1
ATOM 1362 C CA . CYS A 1 173 ? 11.804 -11.176 -14.685 1.00 87.19 173 CYS A CA 1
ATOM 1363 C C . CYS A 1 173 ? 13.140 -11.610 -15.309 1.00 87.19 173 CYS A C 1
ATOM 1365 O O . CYS A 1 173 ? 13.825 -12.478 -14.770 1.00 87.19 173 CYS A O 1
ATOM 1367 N N . VAL A 1 174 ? 13.490 -11.032 -16.462 1.00 88.00 174 VAL A N 1
ATOM 1368 C CA . VAL A 1 174 ? 14.697 -11.403 -17.227 1.00 88.00 174 VAL A CA 1
ATOM 1369 C C . VAL A 1 174 ? 15.940 -10.670 -16.722 1.00 88.00 174 VAL A C 1
ATOM 1371 O O . VAL A 1 174 ? 17.042 -11.204 -16.787 1.00 88.00 174 VAL A O 1
ATOM 1374 N N . SER A 1 175 ? 15.775 -9.446 -16.220 1.00 85.88 175 SER A N 1
ATOM 1375 C CA . SER A 1 175 ? 16.878 -8.614 -15.746 1.00 85.88 175 SER A CA 1
ATOM 1376 C C . SER A 1 175 ? 16.389 -7.603 -14.713 1.00 85.88 175 SER A C 1
ATOM 1378 O O . SER A 1 175 ? 15.259 -7.123 -14.804 1.00 85.88 175 SER A O 1
ATOM 1380 N N . VAL A 1 176 ? 17.244 -7.283 -13.742 1.00 82.69 176 VAL A N 1
ATOM 1381 C CA . VAL A 1 176 ? 17.014 -6.266 -12.708 1.00 82.69 176 VAL A CA 1
ATOM 1382 C C . VAL A 1 176 ? 18.242 -5.370 -12.603 1.00 82.69 176 VAL A C 1
ATOM 1384 O O . VAL A 1 176 ? 19.372 -5.844 -12.707 1.00 82.69 176 VAL A O 1
ATOM 1387 N N . CYS A 1 177 ? 18.029 -4.078 -12.368 1.00 80.00 177 CYS A N 1
ATOM 1388 C CA . CYS A 1 177 ? 19.099 -3.132 -12.075 1.00 80.00 177 CYS A CA 1
ATOM 1389 C C . CYS A 1 177 ? 18.947 -2.664 -10.632 1.00 80.00 177 CYS A C 1
ATOM 1391 O O . CYS A 1 177 ? 17.839 -2.356 -10.193 1.00 80.00 177 CYS A O 1
ATOM 1393 N N . LYS A 1 178 ? 20.056 -2.618 -9.892 1.00 77.25 178 LYS A N 1
ATOM 1394 C CA . LYS A 1 178 ? 20.057 -2.030 -8.551 1.00 77.25 178 LYS A CA 1
ATOM 1395 C C . LYS A 1 178 ? 19.963 -0.502 -8.650 1.00 77.25 178 LYS A C 1
ATOM 1397 O O . LYS A 1 178 ? 20.446 0.050 -9.645 1.00 77.25 178 LYS A O 1
ATOM 1402 N N . PRO A 1 179 ? 19.377 0.170 -7.642 1.00 74.75 179 PRO A N 1
ATOM 1403 C CA . PRO A 1 179 ? 19.496 1.614 -7.503 1.00 74.75 179 PRO A CA 1
ATOM 1404 C C . PRO A 1 179 ? 20.966 2.028 -7.561 1.00 74.75 179 PRO A C 1
ATOM 1406 O O . PRO A 1 179 ? 21.835 1.341 -7.022 1.00 74.75 179 PRO A O 1
ATOM 1409 N N . ILE A 1 180 ? 21.238 3.127 -8.256 1.00 78.31 180 ILE A N 1
ATOM 1410 C CA . ILE A 1 180 ? 22.590 3.662 -8.366 1.00 78.31 180 ILE A CA 1
ATOM 1411 C C . ILE A 1 180 ? 22.855 4.475 -7.104 1.00 78.31 180 ILE A C 1
ATOM 1413 O O . ILE A 1 180 ? 22.219 5.505 -6.889 1.00 78.31 180 ILE A O 1
ATOM 1417 N N . GLU A 1 181 ? 23.779 4.005 -6.274 1.00 76.75 181 GLU A N 1
ATOM 1418 C CA . GLU A 1 181 ? 24.210 4.736 -5.086 1.00 76.75 181 GLU A CA 1
ATOM 1419 C C . GLU A 1 181 ? 25.251 5.796 -5.488 1.00 76.75 181 GLU A C 1
ATOM 1421 O O . GLU A 1 181 ? 26.206 5.467 -6.204 1.00 76.75 181 GLU A O 1
ATOM 1426 N N . PRO A 1 182 ? 25.081 7.068 -5.079 1.00 78.44 182 PRO A N 1
ATOM 1427 C CA . PRO A 1 182 ? 26.111 8.081 -5.256 1.00 78.44 182 PRO A CA 1
ATOM 1428 C C . PRO A 1 182 ? 27.374 7.684 -4.495 1.00 78.44 182 PRO A C 1
ATOM 1430 O O . PRO A 1 182 ? 27.302 7.093 -3.416 1.00 78.44 182 PRO A O 1
ATOM 1433 N N . ASP A 1 183 ? 28.538 8.045 -5.025 1.00 78.44 183 ASP A N 1
ATOM 1434 C CA . ASP A 1 183 ? 29.785 7.866 -4.292 1.00 78.44 183 ASP A CA 1
ATOM 1435 C C . ASP A 1 183 ? 29.735 8.650 -2.969 1.00 78.44 183 ASP A C 1
ATOM 1437 O O . ASP A 1 183 ? 29.481 9.854 -2.954 1.00 78.44 183 ASP A O 1
ATOM 1441 N N . ALA A 1 184 ? 29.991 7.968 -1.851 1.00 78.56 184 ALA A N 1
ATOM 1442 C CA . ALA A 1 184 ? 2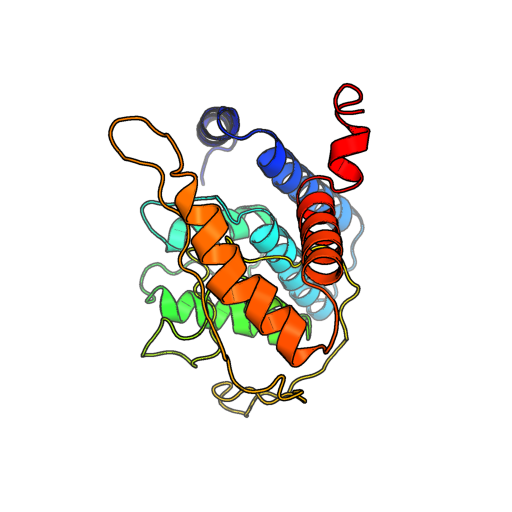9.816 8.535 -0.513 1.00 78.56 184 ALA A CA 1
ATOM 1443 C C . ALA A 1 184 ? 30.742 9.729 -0.216 1.00 78.56 184 ALA A C 1
ATOM 1445 O O . ALA A 1 184 ? 30.467 10.508 0.694 1.00 78.56 184 ALA A O 1
ATOM 1446 N N . SER A 1 185 ? 31.845 9.871 -0.959 1.00 78.25 185 SER A N 1
ATOM 1447 C CA . SER A 1 185 ? 32.846 10.919 -0.744 1.00 78.25 185 SER A CA 1
ATOM 1448 C C . SER A 1 185 ? 32.659 12.137 -1.649 1.00 78.25 185 SER A C 1
ATOM 1450 O O . SER A 1 185 ? 32.958 13.259 -1.246 1.00 78.25 185 SER A O 1
ATOM 1452 N N . THR A 1 186 ? 32.147 11.931 -2.861 1.00 79.25 186 THR A N 1
ATOM 1453 C CA . THR A 1 186 ? 32.009 12.972 -3.890 1.00 79.25 186 THR A CA 1
ATOM 1454 C C . THR A 1 186 ? 30.558 13.345 -4.181 1.00 79.25 186 THR A C 1
ATOM 1456 O O . THR A 1 186 ? 30.316 14.362 -4.827 1.00 79.25 186 THR A O 1
ATOM 1459 N N . GLY A 1 187 ? 29.589 12.525 -3.759 1.00 75.25 187 GLY A N 1
ATOM 1460 C CA . GLY A 1 187 ? 28.181 12.637 -4.154 1.00 75.25 187 GLY A CA 1
ATOM 1461 C C . GLY A 1 187 ? 27.945 12.420 -5.655 1.00 75.25 187 GLY A C 1
ATOM 1462 O O . GLY A 1 187 ? 26.826 12.588 -6.135 1.00 75.25 187 GLY A O 1
ATOM 1463 N N . GLY A 1 188 ? 28.992 12.074 -6.412 1.00 76.75 188 GLY A N 1
ATOM 1464 C CA . GLY A 1 188 ? 28.942 11.898 -7.854 1.00 76.75 188 GLY A CA 1
ATOM 1465 C C . GLY A 1 188 ? 28.380 10.535 -8.237 1.00 76.75 188 GLY A C 1
ATOM 1466 O O . GLY A 1 188 ? 28.647 9.522 -7.590 1.00 76.75 188 GLY A O 1
ATOM 1467 N N . ILE A 1 189 ? 27.625 10.497 -9.332 1.00 75.31 189 ILE A N 1
ATOM 1468 C CA . ILE A 1 189 ? 27.189 9.247 -9.951 1.00 75.31 189 ILE A CA 1
ATOM 1469 C C . ILE A 1 189 ? 28.207 8.855 -11.020 1.00 75.31 189 ILE A C 1
ATOM 1471 O O . ILE A 1 189 ? 28.520 9.641 -11.916 1.00 75.31 189 ILE A O 1
ATOM 1475 N N . SER A 1 190 ? 28.713 7.623 -10.948 1.00 78.62 190 SER A N 1
ATOM 1476 C CA . SER A 1 190 ? 29.636 7.103 -11.957 1.00 78.62 190 SER A CA 1
ATOM 1477 C C . SER A 1 190 ? 28.968 7.051 -13.340 1.00 78.62 190 SER A C 1
ATOM 1479 O O . SER A 1 190 ? 27.902 6.443 -13.469 1.00 78.62 190 SER A O 1
ATOM 1481 N N . PRO A 1 191 ? 29.598 7.579 -14.409 1.00 74.88 191 PRO A N 1
ATOM 1482 C CA . PRO A 1 191 ? 29.089 7.452 -15.778 1.00 74.88 191 PRO A CA 1
ATOM 1483 C C . PRO A 1 191 ? 28.886 5.995 -16.228 1.00 74.88 191 PRO A C 1
ATOM 1485 O O . PRO A 1 191 ? 28.046 5.713 -17.084 1.00 74.88 191 PRO A O 1
ATOM 1488 N N . LEU A 1 192 ? 29.615 5.050 -15.621 1.00 78.44 192 LEU A N 1
ATOM 1489 C CA . LEU A 1 192 ? 29.453 3.616 -15.877 1.00 78.44 192 LEU A CA 1
ATOM 1490 C C . LEU A 1 192 ? 28.083 3.094 -15.438 1.00 78.44 192 LEU A C 1
ATOM 1492 O O . LEU A 1 192 ? 27.595 2.117 -15.998 1.00 78.44 192 LEU A O 1
ATOM 1496 N N . ALA A 1 193 ? 27.434 3.745 -14.474 1.00 77.88 193 ALA A N 1
ATOM 1497 C CA . ALA A 1 193 ? 26.131 3.325 -13.982 1.00 77.88 193 ALA A CA 1
ATOM 1498 C C . ALA A 1 193 ? 25.056 3.396 -15.081 1.00 77.88 193 ALA A C 1
ATOM 1500 O O . ALA A 1 193 ? 24.245 2.479 -15.214 1.00 77.88 193 ALA A O 1
ATOM 1501 N N . PHE A 1 194 ? 25.114 4.421 -15.940 1.00 77.69 194 PHE A N 1
ATOM 1502 C CA . PHE A 1 194 ? 24.241 4.514 -17.111 1.00 77.69 194 PHE A CA 1
ATOM 1503 C C . PHE A 1 194 ? 24.533 3.402 -18.126 1.00 77.69 194 PHE A C 1
ATOM 1505 O O . PHE A 1 194 ? 23.604 2.789 -18.647 1.00 77.69 194 PHE A O 1
ATOM 1512 N N . MET A 1 195 ? 25.811 3.087 -18.368 1.00 81.75 195 MET A N 1
ATOM 1513 C CA . MET A 1 195 ? 26.191 1.989 -19.268 1.00 81.75 195 MET A CA 1
ATOM 1514 C C . MET A 1 195 ? 25.696 0.633 -18.751 1.00 81.75 195 MET A C 1
ATOM 1516 O O . MET A 1 195 ? 25.178 -0.172 -19.523 1.00 81.75 195 MET A O 1
ATOM 1520 N N . HIS A 1 196 ? 25.799 0.386 -17.443 1.00 82.75 196 HIS A N 1
ATOM 1521 C CA . HIS A 1 196 ? 25.274 -0.830 -16.823 1.00 82.75 196 HIS A CA 1
ATOM 1522 C C . HIS A 1 196 ? 23.752 -0.920 -16.924 1.00 82.75 196 HIS A C 1
ATOM 1524 O O . HIS A 1 196 ? 23.235 -1.997 -17.226 1.00 82.75 196 HIS A O 1
ATOM 1530 N N . PHE A 1 197 ? 23.039 0.189 -16.716 1.00 83.12 197 PHE A N 1
ATOM 1531 C CA . PHE A 1 197 ? 21.589 0.249 -16.898 1.00 83.12 197 PHE A CA 1
ATOM 1532 C C . PHE A 1 197 ? 21.188 -0.020 -18.354 1.00 83.12 197 PHE A C 1
ATOM 1534 O O . PHE A 1 197 ? 20.289 -0.817 -18.618 1.00 83.12 197 PHE A O 1
ATOM 1541 N N . ASP A 1 198 ? 21.884 0.587 -19.310 1.00 85.56 198 ASP A N 1
ATOM 1542 C CA . ASP A 1 198 ? 21.619 0.400 -20.732 1.00 85.56 198 ASP A CA 1
ATOM 1543 C C . ASP A 1 198 ? 21.861 -1.055 -21.174 1.00 85.56 198 ASP A C 1
ATOM 1545 O O . ASP A 1 198 ? 20.987 -1.669 -21.788 1.00 85.56 198 ASP A O 1
ATOM 1549 N N . GLU A 1 199 ? 22.982 -1.668 -20.785 1.00 88.50 199 GLU A N 1
ATOM 1550 C CA . GLU A 1 199 ? 23.259 -3.076 -21.108 1.00 88.50 199 GLU A CA 1
ATOM 1551 C C . GLU A 1 199 ? 22.306 -4.050 -20.402 1.00 88.50 199 GLU A C 1
ATOM 1553 O O . GLU A 1 199 ? 21.862 -5.023 -21.015 1.00 88.50 199 GLU A O 1
ATOM 1558 N N . SER A 1 200 ? 21.962 -3.792 -19.138 1.00 87.75 200 SER A N 1
ATOM 1559 C CA . SER A 1 200 ? 21.157 -4.723 -18.336 1.00 87.75 200 SER A CA 1
ATOM 1560 C C . SER A 1 200 ? 19.660 -4.592 -18.605 1.00 87.75 200 SER A C 1
ATOM 1562 O O . SER A 1 200 ? 18.950 -5.592 -18.546 1.00 87.75 200 SER A O 1
ATOM 1564 N N . ILE A 1 201 ? 19.159 -3.388 -18.892 1.00 89.94 201 ILE A N 1
ATOM 1565 C CA . ILE A 1 201 ? 17.721 -3.102 -18.994 1.00 89.94 201 ILE A CA 1
ATOM 1566 C C . ILE A 1 201 ? 17.334 -2.709 -20.415 1.00 89.94 201 ILE A C 1
ATOM 1568 O O . ILE A 1 201 ? 16.524 -3.398 -21.034 1.00 89.94 201 ILE A O 1
ATOM 1572 N N . ILE A 1 202 ? 17.911 -1.636 -20.963 1.00 89.94 202 ILE A N 1
ATOM 1573 C CA . ILE A 1 202 ? 17.466 -1.074 -22.250 1.00 89.94 202 ILE A CA 1
ATOM 1574 C C . ILE A 1 202 ? 17.725 -2.049 -23.398 1.00 89.94 202 ILE A C 1
ATOM 1576 O O . ILE A 1 202 ? 16.827 -2.320 -24.198 1.00 89.94 202 ILE A O 1
ATOM 1580 N N . LYS A 1 203 ? 18.933 -2.610 -23.478 1.00 92.44 203 LYS A N 1
ATOM 1581 C CA . LYS A 1 203 ? 19.317 -3.580 -24.509 1.00 92.44 203 LYS A CA 1
ATOM 1582 C C . LYS A 1 203 ? 18.473 -4.851 -24.435 1.00 92.44 203 LYS A C 1
ATOM 1584 O O . LYS A 1 203 ? 18.014 -5.334 -25.469 1.00 92.44 203 LYS A O 1
ATOM 1589 N N . VAL A 1 204 ? 18.233 -5.365 -23.228 1.00 92.12 204 VAL A N 1
ATOM 1590 C CA . VAL A 1 204 ? 17.398 -6.556 -23.005 1.00 92.12 204 VAL A CA 1
ATOM 1591 C C . VAL A 1 204 ? 15.947 -6.280 -23.408 1.00 92.12 204 VAL A C 1
ATOM 1593 O O . VAL A 1 204 ? 15.363 -7.051 -24.169 1.00 92.12 204 VAL A O 1
ATOM 1596 N N . ALA A 1 205 ? 15.379 -5.150 -22.985 1.00 91.56 205 ALA A N 1
ATOM 1597 C CA . ALA A 1 205 ? 14.022 -4.745 -23.348 1.00 91.56 205 ALA A CA 1
ATOM 1598 C C . ALA A 1 205 ? 13.862 -4.532 -24.863 1.00 91.56 205 ALA A C 1
ATOM 1600 O O . ALA A 1 205 ? 12.867 -4.969 -25.443 1.00 91.56 205 ALA A O 1
ATOM 1601 N N . ALA A 1 206 ? 14.852 -3.917 -25.517 1.00 94.62 206 ALA A N 1
ATOM 1602 C CA . ALA A 1 206 ? 14.883 -3.727 -26.965 1.00 94.62 206 ALA A CA 1
ATOM 1603 C C . ALA A 1 206 ? 14.876 -5.072 -27.710 1.00 94.62 206 ALA A C 1
ATOM 1605 O O . ALA A 1 206 ? 14.099 -5.253 -28.649 1.00 94.62 206 ALA A O 1
ATOM 1606 N N . ALA A 1 207 ? 15.673 -6.040 -27.243 1.00 93.69 207 ALA A N 1
ATOM 1607 C CA . ALA A 1 207 ? 15.714 -7.387 -27.806 1.00 93.69 207 ALA A CA 1
ATOM 1608 C C . ALA A 1 207 ? 14.375 -8.129 -27.647 1.00 93.69 207 ALA A C 1
ATOM 1610 O O . ALA A 1 207 ? 13.869 -8.684 -28.623 1.00 93.69 207 ALA A O 1
ATOM 1611 N N . ILE A 1 208 ? 13.766 -8.091 -26.454 1.00 91.12 208 ILE A N 1
ATOM 1612 C CA . ILE A 1 208 ? 12.464 -8.731 -26.177 1.00 91.12 208 ILE A CA 1
ATOM 1613 C C . ILE A 1 208 ? 11.365 -8.140 -27.067 1.00 91.12 208 ILE A C 1
ATOM 1615 O O . ILE A 1 208 ? 10.587 -8.872 -27.677 1.00 91.12 208 ILE A O 1
ATOM 1619 N N . ARG A 1 209 ? 11.318 -6.809 -27.169 1.00 92.38 209 ARG A N 1
ATOM 1620 C CA . ARG A 1 209 ? 10.289 -6.075 -27.921 1.00 92.38 209 ARG A CA 1
ATOM 1621 C C . ARG A 1 209 ? 10.556 -6.012 -29.425 1.00 92.38 209 ARG A C 1
ATOM 1623 O O . ARG A 1 209 ? 9.683 -5.570 -30.163 1.00 92.38 209 ARG A O 1
ATOM 1630 N N . ARG A 1 210 ? 11.741 -6.440 -29.877 1.00 95.50 210 ARG A N 1
ATOM 1631 C CA . ARG A 1 210 ? 12.214 -6.336 -31.270 1.00 95.50 210 ARG A CA 1
ATOM 1632 C C . ARG A 1 210 ? 12.173 -4.899 -31.804 1.00 95.50 210 ARG A C 1
ATOM 1634 O O . ARG A 1 210 ? 11.792 -4.658 -32.946 1.00 95.50 210 ARG A O 1
ATOM 1641 N N . VAL A 1 211 ? 12.579 -3.947 -30.969 1.00 96.62 211 VAL A N 1
ATOM 1642 C CA . VAL A 1 211 ? 12.707 -2.521 -31.315 1.00 96.62 211 VAL A CA 1
ATOM 1643 C C . VAL A 1 211 ? 14.135 -2.046 -31.054 1.00 96.62 211 VAL A C 1
ATOM 1645 O O . VAL A 1 211 ? 14.960 -2.782 -30.518 1.00 96.62 211 VAL A O 1
ATOM 1648 N N . THR A 1 212 ? 14.462 -0.813 -31.435 1.00 96.00 212 THR A N 1
ATOM 1649 C CA . THR A 1 212 ? 15.792 -0.251 -31.168 1.00 96.00 212 THR A CA 1
ATOM 1650 C C . THR A 1 212 ? 15.923 0.212 -29.712 1.00 96.00 212 THR A C 1
ATOM 1652 O O . THR A 1 212 ? 14.937 0.583 -29.073 1.00 96.00 212 THR A O 1
ATOM 1655 N N . ARG A 1 213 ? 17.161 0.264 -29.194 1.00 92.31 213 ARG A N 1
ATOM 1656 C CA . ARG A 1 213 ? 17.469 0.845 -27.867 1.00 92.31 213 ARG A CA 1
ATOM 1657 C C . ARG A 1 213 ? 16.924 2.267 -27.729 1.00 92.31 213 ARG A C 1
ATOM 1659 O O . ARG A 1 213 ? 16.370 2.607 -26.692 1.00 92.31 213 ARG A O 1
ATOM 1666 N N . MET A 1 214 ? 17.022 3.061 -28.800 1.00 89.25 214 MET A N 1
ATOM 1667 C CA . MET A 1 214 ? 16.538 4.442 -28.829 1.00 89.25 214 MET A CA 1
ATOM 1668 C C . MET A 1 214 ? 15.024 4.533 -28.590 1.00 89.25 214 MET A C 1
ATOM 1670 O O . MET A 1 214 ? 14.585 5.414 -27.857 1.00 89.25 214 MET A O 1
ATOM 1674 N N . VAL A 1 215 ? 14.225 3.616 -29.152 1.00 89.38 215 VAL A N 1
ATOM 1675 C CA . VAL A 1 215 ? 12.768 3.580 -28.917 1.00 89.38 215 VAL A CA 1
ATOM 1676 C C . VAL A 1 215 ? 12.469 3.307 -27.444 1.00 89.38 215 VAL A C 1
ATOM 1678 O O . VAL A 1 215 ? 11.702 4.047 -26.833 1.00 89.38 215 VAL A O 1
ATOM 1681 N N . VAL A 1 216 ? 13.131 2.309 -26.852 1.00 88.12 216 VAL A N 1
ATOM 1682 C CA . VAL A 1 216 ? 12.957 1.972 -25.430 1.00 88.12 216 VAL A CA 1
ATOM 1683 C C . VAL A 1 216 ? 13.377 3.131 -24.525 1.00 88.12 216 VAL A C 1
ATOM 1685 O O . VAL A 1 216 ? 12.625 3.492 -23.626 1.00 88.12 216 VAL A O 1
ATOM 1688 N N . MET A 1 217 ? 14.538 3.749 -24.776 1.00 84.88 217 MET A N 1
ATOM 1689 C CA . MET A 1 217 ? 14.991 4.919 -24.014 1.00 84.88 217 MET A CA 1
ATOM 1690 C C . MET A 1 217 ? 14.014 6.085 -24.139 1.00 84.88 217 MET A C 1
ATOM 1692 O O . MET A 1 217 ? 13.653 6.676 -23.131 1.00 84.88 217 MET A O 1
ATOM 1696 N N . THR A 1 218 ? 13.558 6.401 -25.353 1.00 81.25 218 THR A N 1
ATOM 1697 C CA . THR A 1 218 ? 12.632 7.519 -25.592 1.00 81.25 218 THR A CA 1
ATOM 1698 C C . THR A 1 218 ? 11.332 7.339 -24.816 1.00 81.25 218 THR A C 1
ATOM 1700 O O . THR A 1 218 ? 10.835 8.286 -24.215 1.00 81.25 218 THR A O 1
ATOM 1703 N N . GLU A 1 219 ? 10.767 6.133 -24.813 1.00 82.69 219 GLU A N 1
ATOM 1704 C CA . GLU A 1 219 ? 9.559 5.836 -24.043 1.00 82.69 219 GLU A CA 1
ATOM 1705 C C . GLU A 1 219 ? 9.812 5.894 -22.537 1.00 82.69 219 GLU A C 1
ATOM 1707 O O . GLU A 1 219 ? 9.046 6.530 -21.818 1.00 82.69 219 GLU A O 1
ATOM 1712 N N . TRP A 1 220 ? 10.900 5.287 -22.059 1.00 78.25 220 TRP A N 1
ATOM 1713 C CA . TRP A 1 220 ? 11.265 5.321 -20.644 1.00 78.25 220 TRP A CA 1
ATOM 1714 C C . TRP A 1 220 ? 11.456 6.757 -20.138 1.00 78.25 220 TRP A C 1
ATOM 1716 O O . TRP A 1 220 ? 10.877 7.124 -19.118 1.00 78.25 220 TRP A O 1
ATOM 1726 N N . PHE A 1 221 ? 12.170 7.599 -20.893 1.00 73.25 221 PHE A N 1
ATOM 1727 C CA . PHE A 1 221 ? 12.331 9.020 -20.580 1.00 73.25 221 PHE A CA 1
ATOM 1728 C C . PHE A 1 221 ? 10.996 9.765 -20.566 1.00 73.25 221 PHE A C 1
ATOM 1730 O O . PHE A 1 221 ? 10.774 10.571 -19.671 1.00 73.25 221 PHE A O 1
ATOM 1737 N N . LYS A 1 222 ? 10.086 9.494 -21.510 1.00 70.50 222 LYS A N 1
ATOM 1738 C CA . LYS A 1 222 ? 8.749 10.112 -21.510 1.00 70.50 222 LYS A CA 1
ATOM 1739 C C . LYS A 1 222 ? 7.967 9.780 -20.240 1.00 70.50 222 LYS A C 1
ATOM 1741 O O . LYS A 1 222 ? 7.382 10.683 -19.657 1.00 70.50 222 LYS A O 1
ATOM 1746 N N . TYR A 1 223 ? 7.976 8.521 -19.804 1.00 63.84 223 TYR A N 1
ATOM 1747 C CA . TYR A 1 223 ? 7.295 8.114 -18.571 1.00 63.84 223 TYR A CA 1
ATOM 1748 C C . TYR A 1 223 ? 7.954 8.700 -17.322 1.00 63.84 223 TYR A C 1
ATOM 1750 O O . TYR A 1 223 ? 7.257 9.208 -16.453 1.00 63.84 223 TYR A O 1
ATOM 1758 N N . TYR A 1 224 ? 9.285 8.682 -17.254 1.00 60.56 224 TYR A N 1
ATOM 1759 C CA . TYR A 1 224 ? 10.027 9.246 -16.128 1.00 60.56 224 TYR A CA 1
ATOM 1760 C C . TYR A 1 224 ? 9.821 10.762 -16.003 1.00 60.56 224 TYR A C 1
ATOM 1762 O O . TYR A 1 224 ? 9.611 11.278 -14.910 1.00 60.56 224 TYR A O 1
ATOM 1770 N N . LEU A 1 225 ? 9.815 11.486 -17.126 1.00 54.88 225 LEU A N 1
ATOM 1771 C CA . LEU A 1 225 ? 9.525 12.918 -17.127 1.00 54.88 225 LEU A CA 1
ATOM 1772 C C . LEU A 1 225 ? 8.053 13.197 -16.805 1.00 54.88 225 LEU A C 1
ATOM 1774 O O . LEU A 1 225 ? 7.790 14.145 -16.082 1.00 54.88 225 LEU A O 1
ATOM 1778 N N . ALA A 1 226 ? 7.101 12.381 -17.263 1.00 54.09 226 ALA A N 1
ATOM 1779 C CA . ALA A 1 226 ? 5.694 12.535 -16.878 1.00 54.09 226 ALA A CA 1
ATOM 1780 C C . ALA A 1 226 ? 5.459 12.322 -15.367 1.00 54.09 226 ALA A C 1
ATOM 1782 O O . ALA A 1 226 ? 4.588 12.964 -14.789 1.00 54.09 226 ALA A O 1
ATOM 1783 N N . ASP A 1 227 ? 6.252 11.460 -14.727 1.00 48.69 227 ASP A N 1
ATOM 1784 C CA . ASP A 1 227 ? 6.229 11.232 -13.276 1.00 48.69 227 ASP A CA 1
ATOM 1785 C C . ASP A 1 227 ? 6.869 12.400 -12.493 1.00 48.69 227 ASP A C 1
ATOM 1787 O O . ASP A 1 227 ? 6.361 12.837 -11.461 1.00 48.69 227 ASP A O 1
ATOM 1791 N N . ILE A 1 228 ? 7.949 12.986 -13.024 1.00 48.97 228 ILE A N 1
ATOM 1792 C CA . ILE A 1 228 ? 8.592 14.179 -12.442 1.00 48.97 228 ILE A CA 1
ATOM 1793 C C . ILE A 1 228 ? 7.738 15.441 -12.638 1.00 48.97 228 ILE A C 1
ATOM 1795 O O . ILE A 1 228 ? 7.685 16.293 -11.742 1.00 48.97 228 ILE A O 1
ATOM 1799 N N . TYR A 1 229 ? 7.080 15.557 -13.790 1.00 46.53 229 TYR A N 1
ATOM 1800 C CA . TYR A 1 229 ? 6.282 16.697 -14.234 1.00 46.53 229 TYR A CA 1
ATOM 1801 C C . TYR A 1 229 ? 4.808 16.306 -14.349 1.00 46.53 229 TYR A C 1
ATOM 1803 O O . TYR A 1 229 ? 4.243 16.244 -15.439 1.00 46.53 229 TYR A O 1
ATOM 1811 N N . THR A 1 230 ? 4.152 16.070 -13.217 1.00 49.06 230 THR A N 1
ATOM 1812 C CA . THR A 1 230 ? 2.687 16.070 -13.192 1.00 49.06 230 THR A CA 1
ATOM 1813 C C . THR A 1 230 ? 2.165 17.473 -13.549 1.00 49.06 230 THR A C 1
ATOM 1815 O O . THR A 1 230 ? 2.789 18.479 -13.205 1.00 49.06 230 THR A O 1
ATOM 1818 N N . GLU A 1 231 ? 1.028 17.579 -14.249 1.00 44.00 231 GLU A N 1
ATOM 1819 C CA . GLU A 1 231 ? 0.429 18.870 -14.665 1.00 44.00 231 GLU A CA 1
ATOM 1820 C C . GLU A 1 231 ? 0.213 19.849 -13.487 1.00 44.00 231 GLU A C 1
ATOM 1822 O O . GLU A 1 231 ? 0.273 21.071 -13.650 1.00 44.00 231 GLU A O 1
ATOM 1827 N N . GLU A 1 232 ? 0.055 19.323 -12.270 1.00 47.16 232 GLU A N 1
ATOM 1828 C CA . GLU A 1 232 ? -0.031 20.089 -11.019 1.00 47.16 232 GLU A CA 1
ATOM 1829 C C . GLU A 1 232 ? 1.298 20.759 -10.617 1.00 47.16 232 GLU A C 1
ATOM 1831 O O . GLU A 1 232 ? 1.289 21.812 -9.981 1.00 47.16 232 GLU A O 1
ATOM 1836 N N . ARG A 1 233 ? 2.455 20.210 -11.021 1.00 46.53 233 ARG A N 1
ATOM 1837 C CA . ARG A 1 233 ? 3.780 20.824 -10.807 1.00 46.53 233 ARG A CA 1
ATOM 1838 C C . ARG A 1 233 ? 4.080 21.941 -11.807 1.00 46.53 233 ARG A C 1
ATOM 1840 O O . ARG A 1 233 ? 4.653 22.957 -11.420 1.00 46.53 233 ARG A O 1
ATOM 1847 N N . LEU A 1 234 ? 3.678 21.782 -13.070 1.00 39.94 234 LEU A N 1
ATOM 1848 C CA . LEU A 1 234 ? 3.888 22.792 -14.122 1.00 39.94 234 LEU A CA 1
ATOM 1849 C C . LEU A 1 234 ? 3.006 24.033 -13.927 1.00 39.94 234 LEU A C 1
ATOM 1851 O O . LEU A 1 234 ? 3.432 25.149 -14.212 1.00 39.94 234 LEU A O 1
ATOM 1855 N N . THR A 1 235 ? 1.804 23.862 -13.374 1.00 46.72 235 THR A N 1
ATOM 1856 C CA . THR A 1 235 ? 0.904 24.980 -13.044 1.00 46.72 235 THR A CA 1
ATOM 1857 C C . THR A 1 235 ? 1.379 25.822 -11.855 1.00 46.72 235 THR A C 1
ATOM 1859 O O . THR A 1 235 ? 0.955 26.968 -11.722 1.00 46.72 235 THR A O 1
ATOM 1862 N N . GLN A 1 236 ? 2.286 25.306 -11.019 1.00 46.28 236 GLN A N 1
ATOM 1863 C CA . GLN A 1 236 ? 2.796 26.006 -9.833 1.00 46.28 236 GLN A CA 1
ATOM 1864 C C . GLN A 1 236 ? 4.186 26.636 -10.016 1.00 46.28 236 GLN A C 1
ATOM 1866 O O . GLN A 1 236 ? 4.597 27.420 -9.161 1.00 46.28 236 GLN A O 1
ATOM 1871 N N . ASN A 1 237 ? 4.914 26.348 -11.105 1.00 41.88 237 ASN A N 1
ATOM 1872 C CA . ASN A 1 237 ? 6.244 26.926 -11.321 1.00 41.88 237 ASN A CA 1
ATOM 1873 C C . ASN A 1 237 ? 6.570 27.149 -12.818 1.00 41.88 237 ASN A C 1
ATOM 1875 O O . ASN A 1 237 ? 7.119 26.260 -13.472 1.00 41.88 237 ASN A O 1
ATOM 1879 N N . PRO A 1 238 ? 6.272 28.337 -13.380 1.00 40.78 238 PRO A N 1
ATOM 1880 C CA . PRO A 1 238 ? 6.406 28.616 -14.816 1.00 40.78 238 PRO A CA 1
ATOM 1881 C C . PRO A 1 238 ? 7.855 28.783 -15.312 1.00 40.78 238 PRO A C 1
ATOM 1883 O O . PRO A 1 238 ? 8.061 29.106 -16.475 1.00 40.78 238 PRO A O 1
ATOM 1886 N N . VAL A 1 239 ? 8.863 28.583 -14.457 1.00 45.28 239 VAL A N 1
ATOM 1887 C CA . VAL A 1 239 ? 10.290 28.709 -14.822 1.00 45.28 239 VAL A CA 1
ATOM 1888 C C . VAL A 1 239 ? 10.866 27.392 -15.371 1.00 45.28 239 VAL A C 1
ATOM 1890 O O . VAL A 1 239 ? 12.001 27.358 -15.830 1.00 45.28 239 VAL A O 1
ATOM 1893 N N . ILE A 1 240 ? 10.098 26.297 -15.345 1.00 44.56 240 ILE A N 1
ATOM 1894 C CA . ILE A 1 240 ? 10.536 24.974 -15.825 1.00 44.56 240 ILE A CA 1
ATOM 1895 C C . ILE A 1 240 ? 10.062 24.706 -17.273 1.00 44.56 240 ILE A C 1
ATOM 1897 O O . ILE A 1 240 ? 9.713 23.581 -17.629 1.00 44.56 240 ILE A O 1
ATOM 1901 N N . VAL A 1 241 ? 10.046 25.749 -18.112 1.00 36.16 241 VAL A N 1
ATOM 1902 C CA . VAL A 1 241 ? 9.849 25.664 -19.573 1.00 36.16 241 VAL A CA 1
ATOM 1903 C C . VAL A 1 241 ? 11.045 26.282 -20.279 1.00 36.16 241 VAL A C 1
ATOM 1905 O O . VAL A 1 241 ? 11.406 27.422 -19.913 1.00 36.16 241 VAL A O 1
#